Protein 8HFP (pdb70)

Foldseek 3Di:
DFQAAQQLAGPVPRQNAALVLPRPDCQCAQQDPVRGGSRQDPDGSGRHRDGDQWDDDVVDDIGGNPPD/DDADDDQAELVLWDPFLLCVQVVGVKDWDWDWDPPPPIDIWIWIQHSNGDIGRDLVSVVVNCVRNVPPPRDSVNDDGDNPDDSVPND/DFQAAQQLAGPVPRQNAALVLPRPDCACAQQDPPRGGSRDDPDGSGRDRDHDQWDDDVVDDIGGNPPD/DDADDDQAELVQWLLLCVQVVGVKDWDWDWDPPPPIDIWIWIQHSNGDIGRDLVSVVVRCVRSVPPPRDSVNHDGDNPDDSPD

Structure (mmCIF, N/CA/C/O backbone):
data_8HFP
#
_entry.id   8HFP
#
_cell.length_a   69.970
_cell.length_b   69.970
_cell.length_c   116.880
_cell.angle_alpha   90.00
_cell.angle_beta   90.00
_cell.angle_gamma   120.00
#
_symmetry.space_group_name_H-M   'P 31 2 1'
#
loop_
_entity.id
_entity.type
_entity.pdbx_description
1 polymer 'ARL14 effector protein'
2 polymer 'Histone-lysine N-methyltransferase SETDB2'
3 non-polymer 'ZINC ION'
4 non-polymer 'SULFATE ION'
5 water water
#
loop_
_atom_site.group_PDB
_atom_site.id
_atom_site.type_symbol
_atom_site.label_atom_id
_atom_site.label_alt_id
_atom_site.label_comp_id
_atom_site.label_asym_id
_atom_site.label_entity_id
_atom_site.label_seq_id
_atom_site.pdbx_PDB_ins_code
_atom_site.Cartn_x
_atom_site.Cartn_y
_atom_site.Cartn_z
_atom_site.occupancy
_atom_site.B_iso_or_equiv
_atom_site.auth_seq_id
_atom_site.auth_comp_id
_atom_site.auth_asym_id
_atom_site.auth_atom_id
_atom_site.pdbx_PDB_model_num
ATOM 1 N N . SER A 1 9 ? 42.074 11.518 30.937 1.00 45.39 9 SER A N 1
ATOM 2 C CA . SER A 1 9 ? 42.825 12.369 29.963 1.00 43.48 9 SER A CA 1
ATOM 3 C C . SER A 1 9 ? 41.917 12.729 28.779 1.00 37.80 9 SER A C 1
ATOM 4 O O . SER A 1 9 ? 40.794 12.213 28.713 1.00 35.45 9 SER A O 1
ATOM 7 N N . LYS A 1 10 ? 42.355 13.652 27.927 1.00 35.61 10 LYS A N 1
ATOM 8 C CA . LYS A 1 10 ? 41.556 14.163 26.787 1.00 33.21 10 LYS A CA 1
ATOM 9 C C . LYS A 1 10 ? 41.316 13.005 25.798 1.00 31.50 10 LYS A C 1
ATOM 10 O O . LYS A 1 10 ? 42.236 12.204 25.579 1.00 30.04 10 LYS A O 1
ATOM 16 N N . VAL A 1 11 ? 40.144 12.949 25.169 1.00 28.94 11 VAL A N 1
ATOM 17 C CA . VAL A 1 11 ? 39.879 12.067 23.992 1.00 25.61 11 VAL A CA 1
ATOM 18 C C . VAL A 1 11 ? 40.007 12.876 22.701 1.00 26.52 11 VAL A C 1
ATOM 19 O O . VAL A 1 11 ? 40.392 12.296 21.659 1.00 23.92 11 VAL A O 1
ATOM 23 N N . TYR A 1 12 ? 39.673 14.167 22.716 1.00 24.36 12 TYR A N 1
ATOM 24 C CA . TYR A 1 12 ? 39.746 15.071 21.552 1.00 25.25 12 TYR A CA 1
ATOM 25 C C . TYR A 1 12 ? 40.723 16.192 21.876 1.00 28.25 12 TYR A C 1
ATOM 26 O O . TYR A 1 12 ? 40.858 16.551 23.052 1.00 28.56 12 TYR A O 1
ATOM 35 N N . ASP A 1 13 ? 41.330 16.754 20.842 1.00 28.15 13 ASP A N 1
ATOM 36 C CA . ASP A 1 13 ? 42.218 17.933 20.954 1.00 29.40 13 ASP A CA 1
ATOM 37 C C . ASP A 1 13 ? 41.362 19.216 21.060 1.00 30.99 13 ASP A C 1
ATOM 38 O O . ASP A 1 13 ? 40.124 19.130 21.112 1.00 27.20 13 ASP A O 1
ATOM 43 N N . SER A 1 14 ? 42.010 20.384 21.075 1.00 31.99 1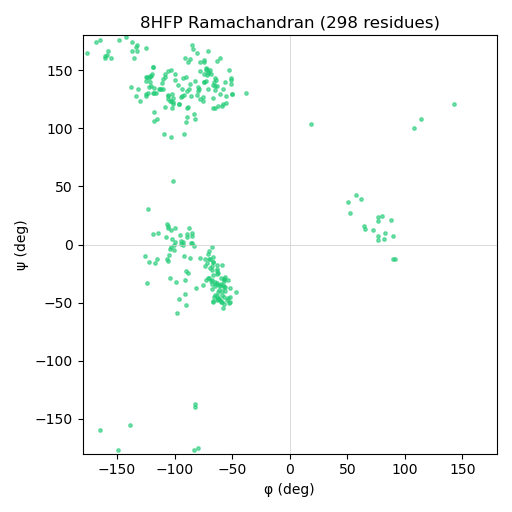4 SER A N 1
ATOM 44 C CA . SER A 1 14 ? 41.374 21.703 21.303 1.00 32.43 14 SER A CA 1
ATOM 45 C C . SER A 1 14 ? 40.430 22.072 20.153 1.00 30.11 14 SER A C 1
ATOM 46 O O . SER A 1 14 ? 39.646 23.013 20.311 1.00 31.10 14 SER A O 1
ATOM 49 N N . GLN A 1 15 ? 40.521 21.392 19.006 1.00 27.92 15 GLN A N 1
ATOM 50 C CA . GLN A 1 15 ? 39.657 21.638 17.829 1.00 29.22 15 GLN A CA 1
ATOM 51 C C . GLN A 1 15 ? 38.519 20.602 17.732 1.00 25.88 15 GLN A C 1
ATOM 52 O O . GLN A 1 15 ? 37.673 20.751 16.833 1.00 28.10 15 GLN A O 1
ATOM 58 N N . GLY A 1 16 ? 38.484 19.595 18.602 1.00 25.06 16 GLY A N 1
ATOM 59 C CA . GLY A 1 16 ? 37.500 18.503 18.536 1.00 25.03 16 GLY A CA 1
ATOM 60 C C . GLY A 1 16 ? 37.841 17.419 17.518 1.00 26.39 16 GLY A C 1
ATOM 61 O O . GLY A 1 16 ? 36.911 16.604 17.163 1.00 24.35 16 GLY A O 1
ATOM 62 N N . LEU A 1 17 ? 39.121 17.281 17.197 1.00 23.06 17 LEU A N 1
ATOM 63 C CA . LEU A 1 17 ? 39.640 16.112 16.435 1.00 26.50 17 LEU A CA 1
ATOM 64 C C . LEU A 1 17 ? 40.048 15.018 17.437 1.00 26.98 17 LEU A C 1
ATOM 65 O O . LEU A 1 17 ? 40.538 15.337 18.543 1.00 25.24 17 LEU A O 1
ATOM 70 N N . LEU A 1 18 ? 39.842 13.751 17.087 1.00 25.01 18 LEU A N 1
ATOM 71 C CA . LEU A 1 18 ? 40.233 12.621 17.965 1.00 28.22 18 LEU A CA 1
ATOM 72 C C . LEU A 1 18 ? 41.752 12.636 18.086 1.00 28.18 18 LEU A C 1
ATOM 73 O O . LEU A 1 18 ? 42.419 12.768 17.041 1.00 27.13 18 LEU A O 1
ATOM 78 N N . ILE A 1 19 ? 42.263 12.503 19.309 1.00 29.13 19 ILE A N 1
ATOM 79 C CA . ILE A 1 19 ? 43.734 12.449 19.557 1.00 29.59 19 ILE A CA 1
ATOM 80 C C . ILE A 1 19 ? 44.322 11.209 18.862 1.00 27.63 19 ILE A C 1
ATOM 81 O O . ILE A 1 19 ? 45.377 11.319 18.239 1.00 26.90 19 ILE A O 1
ATOM 86 N N . PHE A 1 20 ? 43.696 10.060 19.036 1.00 26.09 20 PHE A N 1
ATOM 87 C CA . PHE A 1 20 ? 44.206 8.761 18.530 1.00 27.62 20 PHE A CA 1
ATOM 88 C C . PHE A 1 20 ? 44.491 8.796 17.024 1.00 29.09 20 PHE A C 1
ATOM 89 O O . PHE A 1 20 ? 45.574 8.312 16.634 1.00 31.19 20 PHE A O 1
ATOM 97 N N . SER A 1 21 ? 43.566 9.311 16.212 1.00 27.60 21 SER A N 1
ATOM 98 C CA . SER A 1 21 ? 43.557 9.195 14.730 1.00 27.38 21 SER A CA 1
ATOM 99 C C . SER A 1 21 ? 43.540 10.560 14.014 1.00 30.16 21 SER A C 1
ATOM 100 O O . SER A 1 21 ? 43.673 10.572 12.764 1.00 28.72 21 SER A O 1
ATOM 103 N N . GLY A 1 22 ? 43.235 11.654 14.720 1.00 26.23 22 GLY A N 1
ATOM 104 C CA . GLY A 1 22 ? 43.071 12.987 14.114 1.00 27.91 22 GLY A CA 1
ATOM 105 C C . GLY A 1 22 ? 41.745 13.184 13.373 1.00 26.28 22 GLY A C 1
ATOM 106 O O . GLY A 1 22 ? 41.563 14.261 12.775 1.00 30.54 22 GLY A O 1
ATOM 107 N N . MET A 1 23 ? 40.839 12.222 13.390 1.00 26.00 23 MET A N 1
ATOM 108 C CA . MET A 1 23 ? 39.605 12.304 12.577 1.00 27.56 23 MET A CA 1
ATOM 109 C C . MET A 1 23 ? 38.568 13.245 13.224 1.00 24.34 23 MET A C 1
ATOM 110 O O . MET A 1 23 ? 38.515 13.379 14.480 1.00 24.93 23 MET A O 1
ATOM 115 N N . ASP A 1 24 ? 37.782 13.875 12.352 1.00 24.47 24 ASP A N 1
ATOM 116 C CA . ASP A 1 24 ? 36.722 14.864 12.651 1.00 26.28 24 ASP A CA 1
ATOM 117 C C . ASP A 1 24 ? 35.391 14.124 12.506 1.00 26.19 24 ASP A C 1
ATOM 118 O O . ASP A 1 24 ? 34.938 14.029 11.393 1.00 28.00 24 ASP A O 1
ATOM 123 N N . LEU A 1 25 ? 34.851 13.567 13.596 1.00 25.75 25 LEU A N 1
ATOM 124 C CA . LEU A 1 25 ? 33.665 12.669 13.592 1.00 27.61 25 LEU A CA 1
ATOM 125 C C . LEU A 1 25 ? 32.435 13.293 14.267 1.00 25.85 25 LEU A C 1
ATOM 126 O O . LEU A 1 25 ? 32.548 13.810 15.395 1.00 24.27 25 LEU A O 1
ATOM 131 N N . CYS A 1 26 ? 31.284 13.179 13.610 1.00 24.94 26 CYS A N 1
ATOM 132 C CA . CYS A 1 26 ? 29.972 13.623 14.159 1.00 24.22 26 CYS A CA 1
ATOM 133 C C . CYS A 1 26 ? 29.594 12.775 15.366 1.00 23.54 26 CYS A C 1
ATOM 134 O O . CYS A 1 26 ? 29.792 11.531 15.352 1.00 22.95 26 CYS A O 1
ATOM 137 N N . ASP A 1 27 ? 29.036 13.413 16.399 1.00 22.74 27 ASP A N 1
ATOM 138 C CA . ASP A 1 27 ? 28.551 12.729 17.616 1.00 23.15 27 ASP A CA 1
ATOM 139 C C . ASP A 1 27 ? 27.280 11.880 17.344 1.00 26.67 27 ASP A C 1
ATOM 140 O O . ASP A 1 27 ? 26.838 11.198 18.300 1.00 25.42 27 ASP A O 1
ATOM 145 N N . CYS A 1 28 ? 26.674 11.901 16.154 1.00 24.40 28 CYS A N 1
ATOM 146 C CA . CYS A 1 28 ? 25.563 10.987 15.796 1.00 24.80 28 CYS A CA 1
ATOM 147 C C . CYS A 1 28 ? 26.089 9.560 15.547 1.00 28.12 28 CYS A C 1
ATOM 148 O O . CYS A 1 28 ? 25.239 8.692 15.383 1.00 29.42 28 CYS A O 1
ATOM 151 N N . LEU A 1 29 ? 27.404 9.370 15.430 1.00 26.05 29 LEU A N 1
ATOM 152 C CA . LEU A 1 29 ? 28.153 8.070 15.337 1.00 26.72 29 LEU A CA 1
ATOM 153 C C . LEU A 1 29 ? 28.021 7.447 13.933 1.00 30.39 29 LEU A C 1
ATOM 154 O O . LEU A 1 29 ? 28.373 6.281 13.777 1.00 35.07 29 LEU A O 1
ATOM 159 N N . ASP A 1 30 ? 27.446 8.135 12.965 1.00 26.58 30 ASP A N 1
ATOM 160 C CA . ASP A 1 30 ? 27.627 7.745 11.537 1.00 28.32 30 ASP A CA 1
ATOM 161 C C . ASP A 1 30 ? 28.959 8.337 11.110 1.00 29.13 30 ASP A C 1
ATOM 162 O O . ASP A 1 30 ? 29.062 9.591 11.065 1.00 27.52 30 ASP A O 1
ATOM 167 N N . GLU A 1 31 ? 29.966 7.480 10.923 1.00 31.76 31 GLU A N 1
ATOM 168 C CA . GLU A 1 31 ? 31.369 7.893 10.672 1.00 33.39 31 GLU A CA 1
ATOM 169 C C . GLU A 1 31 ? 31.401 8.799 9.443 1.00 30.85 31 GLU A C 1
ATOM 170 O O . GLU A 1 31 ? 32.297 9.637 9.360 1.00 32.53 31 GLU A O 1
ATOM 176 N N . ASP A 1 32 ? 30.481 8.617 8.502 1.00 27.76 32 ASP A N 1
ATOM 177 C CA . ASP A 1 32 ? 30.491 9.370 7.225 1.00 29.86 32 ASP A CA 1
ATOM 178 C C . ASP A 1 32 ? 29.634 10.628 7.342 1.00 30.38 32 ASP A C 1
ATOM 179 O O . ASP A 1 32 ? 29.445 11.279 6.318 1.00 30.53 32 ASP A O 1
ATOM 184 N N . CYS A 1 33 ? 29.046 10.926 8.507 1.00 25.22 33 CYS A N 1
ATOM 185 C CA . CYS A 1 33 ? 28.139 12.094 8.604 1.00 26.94 33 CYS A CA 1
ATOM 186 C C . CYS A 1 33 ? 28.959 13.373 8.362 1.00 26.10 33 CYS A C 1
ATOM 187 O O . CYS A 1 33 ? 30.036 13.524 8.970 1.00 27.67 33 CYS A O 1
ATOM 190 N N . LEU A 1 34 ? 28.437 14.298 7.572 1.00 27.82 34 LEU A N 1
ATOM 191 C CA . LEU A 1 34 ? 29.009 15.674 7.380 1.00 28.38 34 LEU A CA 1
ATOM 192 C C . LEU A 1 34 ? 28.936 16.559 8.646 1.00 29.43 34 LEU A C 1
ATOM 193 O O . LEU A 1 34 ? 29.594 17.618 8.673 1.00 29.60 34 LEU A O 1
ATOM 198 N N . GLY A 1 35 ? 28.142 16.190 9.643 1.00 25.44 35 GLY A N 1
ATOM 199 C CA . GLY A 1 35 ? 27.784 17.049 10.784 1.00 24.51 35 GLY A CA 1
ATOM 200 C C . GLY A 1 35 ? 26.345 17.495 10.688 1.00 24.68 35 GLY A C 1
ATOM 201 O O . GLY A 1 35 ? 26.007 18.394 9.852 1.00 23.45 35 GLY A O 1
ATOM 202 N N . CYS A 1 36 ? 25.495 16.820 11.438 1.00 21.52 36 CYS A N 1
ATOM 203 C CA . CYS A 1 36 ? 24.020 16.937 11.282 1.00 23.52 36 CYS A CA 1
ATOM 204 C C . CYS A 1 36 ? 23.426 17.859 12.357 1.00 22.93 36 CYS A C 1
ATOM 205 O O . CYS A 1 36 ? 22.196 18.040 12.356 1.00 25.15 36 CYS A O 1
ATOM 208 N N . PHE A 1 37 ? 24.249 18.402 13.254 1.00 24.35 37 PHE A N 1
ATOM 209 C CA . PHE A 1 37 ? 23.790 19.335 14.313 1.00 21.34 37 PHE A CA 1
ATOM 210 C C . PHE A 1 37 ? 23.784 20.765 13.762 1.00 24.30 37 PHE A C 1
ATOM 211 O O . PHE A 1 37 ? 24.473 21.091 12.808 1.00 25.76 37 PHE A O 1
ATOM 219 N N . TYR A 1 38 ? 23.021 21.631 14.406 1.00 23.89 38 TYR A N 1
ATOM 220 C CA . TYR A 1 38 ? 23.180 23.094 14.298 1.00 23.62 38 TYR A CA 1
ATOM 221 C C . TYR A 1 38 ? 24.594 23.431 14.799 1.00 26.07 38 TYR A C 1
ATOM 222 O O . TYR A 1 38 ? 25.168 22.652 15.547 1.00 22.99 38 TYR A O 1
ATOM 231 N N . ALA A 1 39 ? 25.127 24.594 14.446 1.00 24.77 39 ALA A N 1
ATOM 232 C CA . ALA A 1 39 ? 26.460 25.037 14.925 1.00 26.83 39 ALA A CA 1
ATOM 233 C C . ALA A 1 39 ? 26.527 24.896 16.444 1.00 24.62 39 ALA A C 1
ATOM 234 O O . ALA A 1 39 ? 25.627 25.345 17.172 1.00 23.68 39 ALA A O 1
ATOM 236 N N . CYS A 1 40 ? 27.580 24.261 16.918 1.00 22.46 40 CYS A N 1
ATOM 237 C CA . CYS A 1 40 ? 27.887 24.130 18.357 1.00 23.99 40 CYS A CA 1
ATOM 238 C C . CYS A 1 40 ? 28.062 25.522 18.942 1.00 25.67 40 CYS A C 1
ATOM 239 O O . CYS A 1 40 ? 28.808 26.316 18.367 1.00 25.53 40 CYS A O 1
ATOM 242 N N . PRO A 1 41 ? 27.383 25.834 20.063 1.00 25.66 41 PRO A N 1
ATOM 243 C CA . PRO A 1 41 ? 27.503 27.145 20.706 1.00 26.87 41 PRO A CA 1
ATOM 244 C C . PRO A 1 41 ? 28.911 27.459 21.217 1.00 27.67 41 PRO A C 1
ATOM 245 O O . PRO A 1 41 ? 29.244 28.623 21.423 1.00 32.48 41 PRO A O 1
ATOM 249 N N . ALA A 1 42 ? 29.704 26.429 21.450 1.00 26.96 42 ALA A N 1
ATOM 250 C CA . ALA A 1 42 ? 31.061 26.594 21.993 1.00 27.37 42 ALA A CA 1
ATOM 251 C C . ALA A 1 42 ? 32.094 26.736 20.872 1.00 30.01 42 ALA A C 1
ATOM 252 O O . ALA A 1 42 ? 32.983 27.560 21.062 1.00 29.89 42 ALA A O 1
ATOM 254 N N . CYS A 1 43 ? 32.043 25.952 19.783 1.00 25.06 43 CYS A N 1
ATOM 255 C CA . CYS A 1 43 ? 33.139 25.942 18.774 1.00 25.52 43 CYS A CA 1
ATOM 256 C C . CYS A 1 43 ? 32.615 26.210 17.354 1.00 24.81 43 CYS A C 1
ATOM 257 O O . CYS A 1 43 ? 33.419 26.302 16.447 1.00 26.74 43 CYS A O 1
ATOM 260 N N . GLY A 1 44 ? 31.302 26.224 17.120 1.00 24.47 44 GLY A N 1
ATOM 261 C CA . GLY A 1 44 ? 30.721 26.413 15.776 1.00 24.17 44 GLY A CA 1
ATOM 262 C C . GLY A 1 44 ? 30.513 25.126 15.001 1.00 24.39 44 GLY A C 1
ATOM 263 O O . GLY A 1 44 ? 29.891 25.196 13.958 1.00 24.68 44 GLY A O 1
ATOM 264 N N . SER A 1 45 ? 31.063 23.988 15.432 1.00 26.59 45 SER A N 1
ATOM 265 C CA . SER A 1 45 ? 31.070 22.746 14.594 1.00 26.25 45 SER A CA 1
ATOM 266 C C . SER A 1 45 ? 29.652 22.164 14.515 1.00 22.67 45 SER A C 1
ATOM 267 O O . SER A 1 45 ? 28.903 22.130 15.521 1.00 23.49 45 SER A O 1
ATOM 270 N N . THR A 1 46 ? 29.311 21.582 13.385 1.00 22.55 46 THR A N 1
ATOM 271 C CA . THR A 1 46 ? 28.025 20.875 13.214 1.00 23.70 46 THR A CA 1
ATOM 272 C C . THR A 1 46 ? 28.163 19.407 13.622 1.00 22.73 46 THR A C 1
ATOM 273 O O . THR A 1 46 ? 27.218 18.653 13.363 1.00 23.37 46 THR A O 1
ATOM 277 N N . LYS A 1 47 ? 29.293 19.005 14.229 1.00 21.72 47 LYS A N 1
ATOM 278 C CA . LYS A 1 47 ? 29.551 17.608 14.618 1.00 22.07 47 LYS A CA 1
ATOM 279 C C . LYS A 1 47 ? 29.439 17.423 16.136 1.00 22.66 47 LYS A C 1
ATOM 280 O O . LYS A 1 47 ? 29.416 16.265 16.564 1.00 21.48 47 LYS A O 1
ATOM 286 N N . CYS A 1 48 ? 29.390 18.483 16.942 1.00 23.42 48 CYS A N 1
ATOM 287 C CA . CYS A 1 48 ? 29.320 18.361 18.415 1.00 22.64 48 CYS A CA 1
ATOM 288 C C . CYS A 1 48 ? 27.871 18.026 18.829 1.00 24.60 48 CYS A C 1
ATOM 289 O O . CYS A 1 48 ? 26.906 18.708 18.338 1.00 24.20 48 CYS A O 1
ATOM 292 N N . GLY A 1 49 ? 27.707 17.055 19.726 1.00 22.66 49 GLY A N 1
ATOM 293 C CA . GLY A 1 49 ? 26.397 16.724 20.339 1.00 25.59 49 GLY A CA 1
ATOM 294 C C . GLY A 1 49 ? 26.074 17.639 21.510 1.00 24.79 49 GLY A C 1
ATOM 295 O O . GLY A 1 49 ? 26.352 18.858 21.420 1.00 24.36 49 GLY A O 1
ATOM 296 N N . ALA A 1 50 ? 25.507 17.089 22.570 1.00 27.33 50 ALA A N 1
ATOM 297 C CA . ALA A 1 50 ? 25.015 17.824 23.765 1.00 29.73 50 ALA A CA 1
ATOM 298 C C . ALA A 1 50 ? 26.172 18.583 24.420 1.00 30.66 50 ALA A C 1
ATOM 299 O O . ALA A 1 50 ? 25.975 19.713 24.913 1.00 28.47 50 ALA A O 1
ATOM 301 N N . GLU A 1 51 ? 27.377 18.018 24.374 1.00 23.62 51 GLU A N 1
ATOM 302 C CA . GLU A 1 51 ? 28.588 18.659 24.949 1.00 27.06 51 GLU A CA 1
ATOM 303 C C . GLU A 1 51 ? 29.634 18.808 23.845 1.00 25.97 51 GLU A C 1
ATOM 304 O O . GLU A 1 51 ? 29.737 17.877 23.045 1.00 25.21 51 GLU A O 1
ATOM 310 N N . CYS A 1 52 ? 30.271 19.969 23.760 1.00 23.62 52 CYS A N 1
ATOM 311 C CA . CYS A 1 52 ? 31.322 20.287 22.761 1.00 23.19 52 CYS A CA 1
ATOM 312 C C . CYS A 1 52 ? 32.378 19.158 22.799 1.00 23.55 52 CYS A C 1
ATOM 313 O O . CYS A 1 52 ? 32.825 18.742 23.938 1.00 22.50 52 CYS A O 1
ATOM 316 N N . ARG A 1 53 ? 32.841 18.743 21.621 1.00 23.80 53 ARG A N 1
ATOM 317 C CA . ARG A 1 53 ? 33.942 17.744 21.453 1.00 25.20 53 ARG A CA 1
ATOM 318 C C . ARG A 1 53 ? 35.314 18.315 21.884 1.00 24.71 53 ARG A C 1
ATOM 319 O O . ARG A 1 53 ? 36.198 17.550 22.270 1.00 25.47 53 ARG A O 1
ATOM 327 N N . CYS A 1 54 ? 35.522 19.613 21.771 1.00 25.27 54 CYS A N 1
ATOM 328 C CA . CYS A 1 54 ? 36.845 20.245 21.999 1.00 26.61 54 CYS A CA 1
ATOM 329 C C . CYS A 1 54 ? 37.317 19.944 23.423 1.00 25.76 54 CYS A C 1
ATOM 330 O O . CYS A 1 54 ? 36.598 20.238 24.380 1.00 25.72 54 CYS A O 1
ATOM 333 N N . ASP A 1 55 ? 38.448 19.265 23.569 1.00 30.84 55 ASP A N 1
ATOM 334 C CA . ASP A 1 55 ? 39.073 18.897 24.876 1.00 30.09 55 ASP A CA 1
ATOM 335 C C . ASP A 1 55 ? 38.180 17.934 25.651 1.00 31.54 55 ASP A C 1
ATOM 336 O O . ASP A 1 55 ? 38.486 17.628 26.821 1.00 29.79 55 ASP A O 1
ATOM 341 N N . ARG A 1 56 ? 37.197 17.307 25.011 1.00 26.77 56 ARG A N 1
ATOM 342 C CA . ARG A 1 56 ? 36.268 16.483 25.789 1.00 25.26 56 ARG A CA 1
ATOM 343 C C . ARG A 1 56 ? 37.008 15.200 26.222 1.00 27.54 56 ARG A C 1
ATOM 344 O O . ARG A 1 56 ? 37.899 14.733 25.475 1.00 25.17 56 ARG A O 1
ATOM 352 N N . LYS A 1 57 ? 36.626 14.629 27.367 1.00 25.63 57 LYS A N 1
ATOM 353 C CA . LYS A 1 57 ? 37.342 13.501 28.014 1.00 29.32 57 LYS A CA 1
ATOM 354 C C . LYS A 1 57 ? 36.582 12.186 27.845 1.00 30.74 57 LYS A C 1
ATOM 355 O O . LYS A 1 57 ? 36.895 11.197 28.535 1.00 28.89 57 LYS A O 1
ATOM 361 N N . TRP A 1 58 ? 35.611 12.168 26.953 1.00 26.35 58 TRP A N 1
ATOM 362 C CA . TRP A 1 58 ? 34.754 11.005 26.698 1.00 25.96 58 TRP A CA 1
ATOM 363 C C . TRP A 1 58 ? 34.193 11.094 25.280 1.00 25.12 58 TRP A C 1
ATOM 364 O O . TRP A 1 58 ? 34.311 12.172 24.616 1.00 24.07 58 TRP A O 1
ATOM 375 N N . LEU A 1 59 ? 33.742 9.953 24.780 1.00 27.23 59 LEU A N 1
ATOM 376 C CA . LEU A 1 59 ? 33.019 9.868 23.484 1.00 26.88 59 LEU A CA 1
ATOM 377 C C . LEU A 1 59 ? 31.803 8.989 23.727 1.00 26.45 59 LEU A C 1
ATOM 378 O O . LEU A 1 59 ? 31.674 8.428 24.839 1.00 30.70 59 LEU A O 1
ATOM 383 N N . TYR A 1 60 ? 30.883 8.916 22.779 1.00 24.82 60 TYR A N 1
ATOM 384 C CA . TYR A 1 60 ? 29.680 8.079 22.909 1.00 24.02 60 TYR A CA 1
ATOM 385 C C . TYR A 1 60 ? 30.045 6.668 22.454 1.00 28.34 60 TYR A C 1
ATOM 386 O O . TYR A 1 60 ? 30.643 6.523 21.371 1.00 29.90 60 TYR A O 1
ATOM 395 N N . GLU A 1 61 ? 29.753 5.689 23.295 1.00 29.96 61 GLU A N 1
ATOM 396 C CA . GLU A 1 61 ? 30.049 4.261 23.025 1.00 36.45 61 GLU A CA 1
ATOM 397 C C . GLU A 1 61 ? 28.927 3.749 22.122 1.00 33.67 61 GLU A C 1
ATOM 398 O O . GLU A 1 61 ? 29.193 2.965 21.177 1.00 32.01 61 GLU A O 1
ATOM 404 N N . GLN A 1 62 ? 27.700 4.204 22.344 1.00 30.47 62 GLN A N 1
ATOM 405 C CA . GLN A 1 62 ? 26.565 3.752 21.523 1.00 32.27 62 GLN A CA 1
ATOM 406 C C . GLN A 1 62 ? 25.419 4.739 21.638 1.00 30.92 62 GLN A C 1
ATOM 407 O O . GLN A 1 62 ? 25.403 5.522 22.592 1.00 30.08 62 GLN A O 1
ATOM 413 N N . ILE A 1 63 ? 24.532 4.664 20.670 1.00 29.85 63 ILE A N 1
ATOM 414 C CA . ILE A 1 63 ? 23.264 5.429 20.618 1.00 29.46 63 ILE A CA 1
ATOM 415 C C . ILE A 1 63 ? 22.132 4.430 20.449 1.00 33.21 63 ILE A C 1
ATOM 416 O O . ILE A 1 63 ? 22.182 3.597 19.523 1.00 31.01 63 ILE A O 1
ATOM 421 N N . GLU A 1 64 ? 21.138 4.533 21.319 1.00 30.91 64 GLU A N 1
ATOM 422 C CA . GLU A 1 64 ? 19.931 3.673 21.283 1.00 36.76 64 GLU A CA 1
ATOM 423 C C . GLU A 1 64 ? 18.804 4.492 20.681 1.00 33.93 64 GLU A C 1
ATOM 424 O O . GLU A 1 64 ? 18.497 5.544 21.248 1.00 31.15 64 GLU A O 1
ATOM 430 N N . ILE A 1 65 ? 18.280 4.061 19.538 1.00 30.04 65 ILE A N 1
ATOM 431 C CA . ILE A 1 65 ? 17.024 4.601 18.962 1.00 33.38 65 ILE A CA 1
ATOM 432 C C . ILE A 1 65 ? 15.864 4.038 19.770 1.00 35.45 65 ILE A C 1
ATOM 433 O O . ILE A 1 65 ? 15.768 2.811 19.879 1.00 38.43 65 ILE A O 1
ATOM 438 N N . GLU A 1 66 ? 15.032 4.918 20.323 1.00 31.44 66 GLU A N 1
ATOM 439 C CA . GLU A 1 66 ? 13.849 4.531 21.116 1.00 35.85 66 GLU A CA 1
ATOM 440 C C . GLU A 1 66 ? 12.902 3.757 20.184 1.00 35.97 66 GLU A C 1
ATOM 441 O O . GLU A 1 66 ? 12.477 4.332 19.181 1.00 39.53 66 GLU A O 1
ATOM 447 N N . GLY A 1 67 ? 12.609 2.498 20.513 1.00 43.06 67 GLY A N 1
ATOM 448 C CA . GLY A 1 67 ? 11.778 1.590 19.697 1.00 46.06 67 GLY A CA 1
ATOM 449 C C . GLY A 1 67 ? 12.569 0.929 18.569 1.00 44.40 67 GLY A C 1
ATOM 450 O O . GLY A 1 67 ? 11.958 0.198 17.790 1.00 49.59 67 GLY A O 1
ATOM 451 N N . GLY A 1 68 ? 13.884 1.142 18.495 1.00 39.56 68 GLY A N 1
ATOM 452 C CA . GLY A 1 68 ? 14.685 0.850 17.286 1.00 42.37 68 GLY A CA 1
ATOM 453 C C . GLY A 1 68 ? 16.042 0.218 17.576 1.00 42.52 68 GLY A C 1
ATOM 454 O O . GLY A 1 68 ? 16.239 -0.418 18.637 1.00 39.71 68 GLY A O 1
ATOM 455 N N . GLU A 1 69 ? 16.967 0.412 16.645 1.00 47.57 69 GLU A N 1
ATOM 456 C CA . GLU A 1 69 ? 18.326 -0.183 16.643 1.00 54.23 69 GLU A CA 1
ATOM 457 C C . GLU A 1 69 ? 19.186 0.503 17.715 1.00 52.22 69 GLU A C 1
ATOM 458 O O . GLU A 1 69 ? 18.916 1.678 18.063 1.00 43.36 69 GLU A O 1
ATOM 464 N N . ILE A 1 70 ? 20.165 -0.226 18.241 1.00 46.43 70 ILE A N 1
ATOM 465 C CA . ILE A 1 70 ? 21.366 0.336 18.914 1.00 46.81 70 ILE A CA 1
ATOM 466 C C . ILE A 1 70 ? 22.419 0.590 17.833 1.00 46.75 70 ILE A C 1
ATOM 467 O O . ILE A 1 70 ? 22.612 -0.299 16.977 1.00 46.36 70 ILE A O 1
ATOM 472 N N . ILE A 1 71 ? 23.058 1.762 17.849 1.00 43.84 71 ILE A N 1
ATOM 473 C CA . ILE A 1 71 ? 24.171 2.141 16.919 1.00 41.82 71 ILE A CA 1
ATOM 474 C C . ILE A 1 71 ? 25.445 2.087 17.741 1.00 45.39 71 ILE A C 1
ATOM 475 O O . ILE A 1 71 ? 25.433 2.685 18.822 1.00 42.93 71 ILE A O 1
ATOM 480 N N . HIS A 1 72 ? 26.476 1.370 17.288 1.00 39.03 72 HIS A N 1
ATOM 481 C CA . HIS A 1 72 ? 27.758 1.262 18.030 1.00 42.40 72 HIS A CA 1
ATOM 482 C C . HIS A 1 72 ? 28.791 2.215 17.429 1.00 41.29 72 HIS A C 1
ATOM 483 O O . HIS A 1 72 ? 28.763 2.462 16.211 1.00 47.69 72 HIS A O 1
ATOM 490 N N . ASN A 1 73 ? 29.655 2.755 18.277 1.00 43.46 73 ASN A N 1
ATOM 491 C CA . ASN A 1 73 ? 30.795 3.571 17.812 1.00 46.29 73 ASN A CA 1
ATOM 492 C C . ASN A 1 73 ? 31.718 2.647 17.017 1.00 47.97 73 ASN A C 1
ATOM 493 O O . ASN A 1 73 ? 32.247 1.698 17.613 1.00 46.15 73 ASN A O 1
ATOM 498 N N . LYS A 1 74 ? 31.911 2.928 15.727 1.00 50.21 74 LYS A N 1
ATOM 499 C CA . LYS A 1 74 ? 32.692 2.049 14.814 1.00 58.94 74 LYS A CA 1
ATOM 500 C C . LYS A 1 74 ? 34.193 2.130 15.152 1.00 59.69 74 LYS A C 1
ATOM 501 O O . LYS A 1 74 ? 34.941 1.258 14.693 1.00 61.33 74 LYS A O 1
ATOM 507 N N . HIS A 1 75 ? 34.627 3.140 15.911 1.00 65.80 75 HIS A N 1
ATOM 508 C CA . HIS A 1 75 ? 36.065 3.461 16.131 1.00 73.05 75 HIS A CA 1
ATOM 509 C C . HIS A 1 75 ? 36.528 2.826 17.450 1.00 76.13 75 HIS A C 1
ATOM 510 O O . HIS A 1 75 ? 37.585 2.152 17.416 1.00 73.36 75 HIS A O 1
ATOM 517 N N . ALA A 1 76 ? 35.749 2.981 18.534 1.00 81.81 76 ALA A N 1
ATOM 518 C CA . ALA A 1 76 ? 35.995 2.365 19.864 1.00 75.68 76 ALA A CA 1
ATOM 519 C C . ALA A 1 76 ? 35.941 0.836 19.736 1.00 69.03 76 ALA A C 1
ATOM 520 O O . ALA A 1 76 ? 36.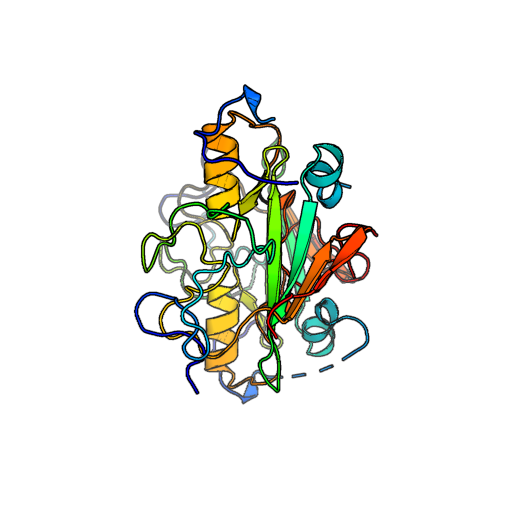141 0.079 20.682 1.00 70.32 76 ALA A O 1
ATOM 522 N N . LEU B 2 9 ? 18.303 7.631 9.445 1.00 57.89 9 LEU C N 1
ATOM 523 C CA . LEU B 2 9 ? 17.964 9.041 9.087 1.00 57.70 9 LEU C CA 1
ATOM 524 C C . LEU B 2 9 ? 19.264 9.797 8.746 1.00 58.25 9 LEU C C 1
ATOM 525 O O . LEU B 2 9 ? 19.687 10.744 9.487 1.00 50.70 9 LEU C O 1
ATOM 530 N N . SER B 2 10 ? 19.887 9.382 7.646 1.00 54.05 10 SER C N 1
ATOM 531 C CA . SER B 2 10 ? 21.098 10.004 7.058 1.00 53.96 10 SER C CA 1
ATOM 532 C C . SER B 2 10 ? 20.854 11.506 6.849 1.00 50.94 10 SER C C 1
ATOM 533 O O . SER B 2 10 ? 19.693 11.924 6.664 1.00 48.79 10 SER C O 1
ATOM 536 N N . TYR B 2 11 ? 21.908 12.315 6.924 1.00 41.27 11 TYR C N 1
ATOM 537 C CA . TYR B 2 11 ? 21.827 13.779 6.727 1.00 38.40 11 TYR C CA 1
ATOM 538 C C . TYR B 2 11 ? 22.583 14.132 5.445 1.00 38.46 11 TYR C C 1
ATOM 539 O O . TYR B 2 11 ? 23.717 13.668 5.273 1.00 39.02 11 TYR C O 1
ATOM 548 N N . GLN B 2 12 ? 21.981 14.963 4.605 1.00 38.96 12 GLN C N 1
ATOM 549 C CA . GLN B 2 12 ? 22.645 15.652 3.476 1.00 45.56 12 GLN C CA 1
ATOM 550 C C . GLN B 2 12 ? 22.670 17.138 3.848 1.00 47.66 12 GLN C C 1
ATOM 551 O O . GLN B 2 12 ? 21.646 17.661 4.356 1.00 45.68 12 GLN C O 1
ATOM 557 N N . SER B 2 13 ? 23.808 17.799 3.666 1.00 42.15 13 SER C N 1
ATOM 558 C CA . SER B 2 13 ? 24.013 19.207 4.079 1.00 44.54 13 SER C CA 1
ATOM 559 C C . SER B 2 13 ? 22.961 20.089 3.376 1.00 46.62 13 SER C C 1
ATOM 560 O O . SER B 2 13 ? 22.907 20.078 2.129 1.00 47.41 13 SER C O 1
ATOM 563 N N . HIS B 2 14 ? 22.125 20.798 4.137 1.00 42.05 14 HIS C N 1
ATOM 564 C CA . HIS B 2 14 ? 21.051 21.682 3.599 1.00 38.01 14 HIS C CA 1
ATOM 565 C C . HIS B 2 14 ? 20.626 22.727 4.631 1.00 40.23 14 HIS C C 1
ATOM 566 O O . HIS B 2 14 ? 20.960 22.559 5.823 1.00 43.86 14 HIS C O 1
ATOM 573 N N . ASP B 2 15 ? 19.944 23.778 4.183 1.00 42.06 15 ASP C N 1
ATOM 574 C CA . ASP B 2 15 ? 19.201 24.746 5.034 1.00 46.88 15 ASP C CA 1
ATOM 575 C C . ASP B 2 15 ? 17.762 24.235 5.155 1.00 44.55 15 ASP C C 1
ATOM 576 O O . ASP B 2 15 ? 17.148 23.909 4.131 1.00 42.59 15 ASP C O 1
ATOM 581 N N . CYS B 2 16 ? 17.222 24.110 6.361 1.00 40.84 16 CYS C N 1
ATOM 582 C CA . CYS B 2 16 ? 15.874 23.512 6.507 1.00 37.08 16 CYS C CA 1
ATOM 583 C C . CYS B 2 16 ? 14.816 24.479 5.986 1.00 36.63 16 CYS C C 1
ATOM 584 O O . CYS B 2 16 ? 15.059 25.667 6.070 1.00 41.89 16 CYS C O 1
ATOM 587 N N . SER B 2 17 ? 13.694 23.944 5.494 1.00 37.42 17 SER C N 1
ATOM 588 C CA . SER B 2 17 ? 12.501 24.673 4.996 1.00 41.28 17 SER C CA 1
ATOM 589 C C . SER B 2 17 ? 11.265 23.808 5.266 1.00 39.78 17 SER C C 1
ATOM 590 O O . SER B 2 17 ? 11.405 22.665 5.777 1.00 35.73 17 SER C O 1
ATOM 593 N N . GLY B 2 18 ? 10.090 24.267 4.830 1.00 40.68 18 GLY C N 1
ATOM 594 C CA . GLY B 2 18 ? 8.847 23.480 4.885 1.00 36.66 18 GLY C CA 1
ATOM 595 C C . GLY B 2 18 ? 8.967 22.120 4.233 1.00 34.98 18 GLY C C 1
ATOM 596 O O . GLY B 2 18 ? 8.278 21.194 4.663 1.00 38.15 18 GLY C O 1
ATOM 597 N N . ALA B 2 19 ? 9.805 21.953 3.214 1.00 43.00 19 ALA C N 1
ATOM 598 C CA . ALA B 2 19 ? 9.890 20.665 2.479 1.00 44.46 19 ALA C CA 1
ATOM 599 C C . ALA B 2 19 ? 10.519 19.569 3.357 1.00 50.64 19 ALA C C 1
ATOM 600 O O . ALA B 2 19 ? 10.277 18.364 3.097 1.00 47.52 19 ALA C O 1
ATOM 602 N N . CYS B 2 20 ? 11.260 19.936 4.407 1.00 46.38 20 CYS C N 1
ATOM 603 C CA . CYS B 2 20 ? 11.852 18.948 5.336 1.00 42.45 20 CYS C CA 1
ATOM 604 C C . CYS B 2 20 ? 10.748 18.133 6.039 1.00 44.00 20 CYS C C 1
ATOM 605 O O . CYS B 2 20 ? 11.034 16.981 6.434 1.00 42.13 20 CYS C O 1
ATOM 608 N N . LEU B 2 21 ? 9.529 18.684 6.156 1.00 45.37 21 LEU C N 1
ATOM 609 C CA . LEU B 2 21 ? 8.452 18.209 7.074 1.00 53.54 21 LEU C CA 1
ATOM 610 C C . LEU B 2 21 ? 7.096 18.212 6.360 1.00 57.30 21 LEU C C 1
ATOM 611 O O . LEU B 2 21 ? 6.860 17.239 5.629 1.00 56.66 21 LEU C O 1
ATOM 616 N N . GLY B 2 30 ? -3.777 10.849 17.878 1.00 57.89 30 GLY C N 1
ATOM 617 C CA . GLY B 2 30 ? -2.784 10.272 18.801 1.00 58.88 30 GLY C CA 1
ATOM 618 C C . GLY B 2 30 ? -3.216 10.349 20.259 1.00 65.46 30 GLY C C 1
ATOM 619 O O . GLY B 2 30 ? -3.428 11.479 20.764 1.00 70.36 30 GLY C O 1
ATOM 620 N N . GLU B 2 31 ? -3.310 9.185 20.919 1.00 66.92 31 GLU C N 1
ATOM 621 C CA . GLU B 2 31 ? -3.558 9.017 22.381 1.00 62.89 31 GLU C CA 1
ATOM 622 C C . GLU B 2 31 ? -2.410 9.662 23.180 1.00 60.35 31 GLU C C 1
ATOM 623 O O . GLU B 2 31 ? -2.676 10.215 24.268 1.00 53.03 31 GLU C O 1
ATOM 629 N N . ASN B 2 32 ? -1.181 9.591 22.660 1.00 48.55 32 ASN C N 1
ATOM 630 C CA . ASN B 2 32 ? 0.058 9.957 23.390 1.00 44.52 32 ASN C CA 1
ATOM 631 C C . ASN B 2 32 ? 0.734 11.129 22.674 1.00 37.10 32 ASN C C 1
ATOM 632 O O . ASN B 2 32 ? 1.277 10.968 21.593 1.00 37.56 32 ASN C O 1
ATOM 637 N N . PRO B 2 33 ? 0.688 12.367 23.208 1.00 37.13 33 PRO C N 1
ATOM 638 C CA . PRO B 2 33 ? 1.345 13.497 22.536 1.00 34.63 33 PRO C CA 1
ATOM 639 C C . PRO B 2 33 ? 2.874 13.336 22.430 1.00 28.60 33 PRO C C 1
ATOM 640 O O . PRO B 2 33 ? 3.438 13.857 21.495 1.00 29.93 33 PRO C O 1
ATOM 644 N N . LEU B 2 34 ? 3.499 12.563 23.324 1.00 31.00 34 LEU C N 1
ATOM 645 C CA . LEU B 2 34 ? 4.957 12.264 23.315 1.00 30.09 34 LEU C CA 1
ATOM 646 C C . LEU B 2 34 ? 5.312 11.432 22.083 1.00 31.53 34 LEU C C 1
ATOM 647 O O . LEU B 2 34 ? 6.447 11.507 21.643 1.00 26.78 34 LEU C O 1
ATOM 652 N N . GLN B 2 35 ? 4.373 10.658 21.531 1.00 31.09 35 GLN C N 1
ATOM 653 C CA . GLN B 2 35 ? 4.621 9.823 20.324 1.00 31.41 35 GLN C CA 1
ATOM 654 C C . GLN B 2 35 ? 4.380 10.623 19.053 1.00 29.27 35 GLN C C 1
ATOM 655 O O . GLN B 2 35 ? 4.818 10.132 17.992 1.00 29.10 35 GLN C O 1
ATOM 661 N N . LEU B 2 36 ? 3.784 11.823 19.108 1.00 27.83 36 LEU C N 1
ATOM 662 C CA . LEU B 2 36 ? 3.427 12.539 17.845 1.00 30.29 36 LEU C CA 1
ATOM 663 C C . LEU B 2 36 ? 4.654 12.799 16.958 1.00 33.40 36 LEU C C 1
ATOM 664 O O . LEU B 2 36 ? 4.618 12.485 15.766 1.00 33.03 36 LEU C O 1
ATOM 669 N N . PRO B 2 37 ? 5.798 13.349 17.452 1.00 31.78 37 PRO C N 1
ATOM 670 C CA . PRO B 2 37 ? 6.975 13.534 16.595 1.00 29.36 37 PRO C CA 1
ATOM 671 C C . PRO B 2 37 ? 7.423 12.209 15.957 1.00 30.85 37 PRO C C 1
ATOM 672 O O . PRO B 2 37 ? 7.802 12.243 14.788 1.00 31.55 37 PRO C O 1
ATOM 676 N N . ILE B 2 38 ? 7.319 11.085 16.687 1.00 28.85 38 ILE C N 1
ATOM 677 C CA . ILE B 2 38 ? 7.782 9.756 16.195 1.00 31.85 38 ILE C CA 1
ATOM 678 C C . ILE B 2 38 ? 6.889 9.322 15.025 1.00 37.69 38 ILE C C 1
ATOM 679 O O . ILE B 2 38 ? 7.420 8.738 14.032 1.00 34.33 38 ILE C O 1
ATOM 684 N N . LYS B 2 39 ? 5.598 9.606 15.117 1.00 37.52 39 LYS C N 1
ATOM 685 C CA . LYS B 2 39 ? 4.617 9.415 14.007 1.00 43.81 39 LYS C CA 1
ATOM 686 C C . LYS B 2 39 ? 4.981 10.317 12.817 1.00 44.56 39 LYS C C 1
ATOM 687 O O . LYS B 2 39 ? 4.741 9.909 11.680 1.00 37.30 39 LYS C O 1
ATOM 693 N N . CYS B 2 40 ? 5.537 11.509 13.056 1.00 39.89 40 CYS C N 1
ATOM 694 C CA . CYS B 2 40 ? 5.965 12.461 12.000 1.00 35.81 40 CYS C CA 1
ATOM 695 C C . CYS B 2 40 ? 7.401 12.162 11.544 1.00 29.30 40 CYS C C 1
ATOM 696 O O . CYS B 2 40 ? 7.934 12.988 10.790 1.00 32.86 40 CYS C O 1
ATOM 699 N N . HIS B 2 41 ? 7.954 10.993 11.884 1.00 32.14 41 HIS C N 1
ATOM 700 C CA . HIS B 2 41 ? 9.250 10.448 11.363 1.00 37.80 41 HIS C CA 1
ATOM 701 C C . HIS B 2 41 ? 10.466 11.129 12.026 1.00 33.06 41 HIS C C 1
ATOM 702 O O . HIS B 2 41 ? 11.561 11.038 11.472 1.00 31.34 41 HIS C O 1
ATOM 709 N N . PHE B 2 42 ? 10.288 11.757 13.188 1.00 31.90 42 PHE C N 1
ATOM 710 C CA . PHE B 2 42 ? 11.419 12.078 14.091 1.00 30.35 42 PHE C CA 1
ATOM 711 C C . PHE B 2 42 ? 11.848 10.780 14.755 1.00 31.07 42 PHE C C 1
ATOM 712 O O . PHE B 2 42 ? 11.045 9.836 14.846 1.00 33.66 42 PHE C O 1
ATOM 720 N N . GLN B 2 43 ? 13.076 10.719 15.256 1.00 30.40 43 GLN C N 1
ATOM 721 C CA . GLN B 2 43 ? 13.543 9.660 16.171 1.00 28.24 43 GLN C CA 1
ATOM 722 C C . GLN B 2 43 ? 13.981 10.286 17.488 1.00 30.26 43 GLN C C 1
ATOM 723 O O . GLN B 2 43 ? 14.617 11.364 17.457 1.00 28.30 43 GLN C O 1
ATOM 729 N N . ARG B 2 44 ? 13.778 9.567 18.586 1.00 27.82 44 ARG C N 1
ATOM 730 C CA . ARG B 2 44 ? 14.329 9.965 19.895 1.00 25.59 44 ARG C CA 1
ATOM 731 C C . ARG B 2 44 ? 15.501 9.045 20.205 1.00 30.43 44 ARG C C 1
ATOM 732 O O . ARG B 2 44 ? 15.332 7.821 20.215 1.00 31.34 44 ARG C O 1
ATOM 740 N N . ARG B 2 45 ? 16.659 9.631 20.481 1.00 26.75 45 ARG C N 1
ATOM 741 C CA . ARG B 2 45 ? 17.938 8.918 20.557 1.00 28.73 45 ARG C CA 1
ATOM 742 C C . ARG B 2 45 ? 18.524 9.098 21.941 1.00 27.14 45 ARG C C 1
ATOM 743 O O . ARG B 2 45 ? 18.381 10.191 22.512 1.00 26.76 45 ARG C O 1
ATOM 751 N N . HIS B 2 46 ? 19.044 8.005 22.496 1.00 23.84 46 HIS C N 1
ATOM 752 C CA . HIS B 2 46 ? 19.696 7.993 23.824 1.00 25.24 46 HIS C CA 1
ATOM 753 C C . HIS B 2 46 ? 21.176 7.653 23.668 1.00 29.07 46 HIS C C 1
ATOM 754 O O . HIS B 2 46 ? 21.497 6.488 23.351 1.00 27.60 46 HIS C O 1
ATOM 761 N N . ALA B 2 47 ? 22.045 8.637 23.857 1.00 25.10 47 ALA C N 1
ATOM 762 C CA . ALA B 2 47 ? 23.505 8.527 23.640 1.00 26.35 47 ALA C CA 1
ATOM 763 C C . ALA B 2 47 ? 24.157 8.172 24.976 1.00 25.80 47 ALA C C 1
ATOM 764 O O . ALA B 2 47 ? 24.005 8.932 25.964 1.00 28.36 47 ALA C O 1
ATOM 766 N N . LYS B 2 48 ? 24.953 7.104 24.981 1.00 25.59 48 LYS C N 1
ATOM 767 C CA . LYS B 2 48 ? 25.647 6.580 26.186 1.00 28.73 48 LYS C CA 1
ATOM 768 C C . LYS B 2 48 ? 27.142 6.867 26.085 1.00 31.55 48 LYS C C 1
ATOM 769 O O . LYS B 2 48 ? 27.781 6.362 25.126 1.00 30.50 48 LYS C O 1
ATOM 775 N N . THR B 2 49 ? 27.666 7.652 27.029 1.00 31.69 49 THR C N 1
ATOM 776 C CA . THR B 2 49 ? 29.096 8.045 27.098 1.00 36.97 49 THR C CA 1
ATOM 777 C C . THR B 2 49 ? 29.921 6.822 27.504 1.00 35.04 49 THR C C 1
ATOM 778 O O . THR B 2 49 ? 29.330 5.812 27.959 1.00 39.36 49 THR C O 1
ATOM 782 N N . ASN B 2 50 ? 31.241 6.913 27.354 1.00 39.68 50 ASN C N 1
ATOM 783 C CA . ASN B 2 50 ? 32.179 5.811 27.695 1.00 43.15 50 ASN C CA 1
ATOM 784 C C . ASN B 2 50 ? 32.853 6.117 29.039 1.00 46.22 50 ASN C C 1
ATOM 785 O O . ASN B 2 50 ? 33.774 5.366 29.388 1.00 50.89 50 ASN C O 1
ATOM 790 N N . SER B 2 51 ? 32.460 7.205 29.719 1.00 53.35 51 SER C N 1
ATOM 791 C CA . SER B 2 51 ? 3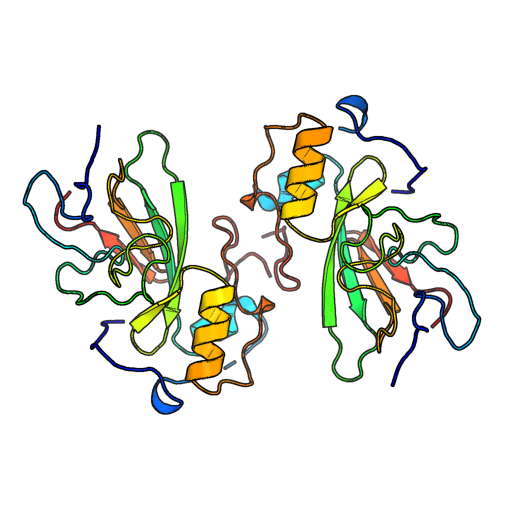2.890 7.551 31.103 1.00 57.23 51 SER C CA 1
ATOM 792 C C . SER B 2 51 ? 32.666 6.332 32.010 1.00 61.89 51 SER C C 1
ATOM 793 O O . SER B 2 51 ? 31.674 5.615 31.776 1.00 55.52 51 SER C O 1
ATOM 796 N N . HIS B 2 52 ? 33.584 6.078 32.957 1.00 67.91 52 HIS C N 1
ATOM 797 C CA . HIS B 2 52 ? 33.551 4.897 33.863 1.00 76.43 52 HIS C CA 1
ATOM 798 C C . HIS B 2 52 ? 32.160 4.842 34.507 1.00 73.44 52 HIS C C 1
ATOM 799 O O . HIS B 2 52 ? 31.517 3.775 34.419 1.00 71.24 52 HIS C O 1
ATOM 806 N N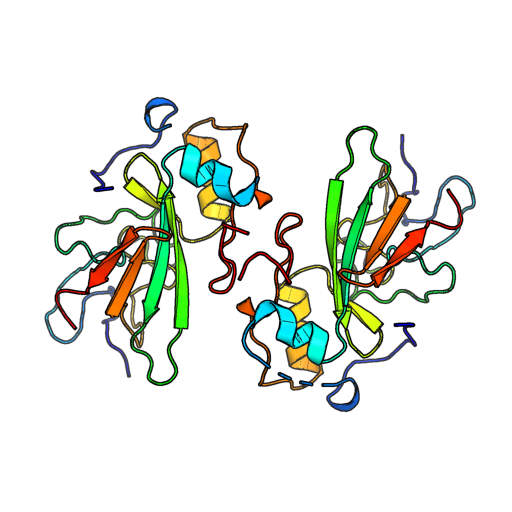 . SER B 2 53 ? 31.692 5.972 35.051 1.00 68.33 53 SER C N 1
ATOM 807 C CA . SER B 2 53 ? 30.266 6.231 35.388 1.00 69.81 53 SER C CA 1
ATOM 808 C C . SER B 2 53 ? 29.573 6.876 34.175 1.00 65.84 53 SER C C 1
ATOM 809 O O . SER B 2 53 ? 29.790 8.085 33.928 1.00 59.45 53 SER C O 1
ATOM 812 N N . SER B 2 54 ? 28.746 6.102 33.464 1.00 63.62 54 SER C N 1
ATOM 813 C CA . SER B 2 54 ? 28.092 6.481 32.182 1.00 61.67 54 SER C CA 1
ATOM 814 C C . SER B 2 54 ? 27.073 7.623 32.386 1.00 54.41 54 SER C C 1
ATOM 815 O O . SER B 2 54 ? 26.341 7.594 33.385 1.00 55.75 54 SER C O 1
ATOM 818 N N . ALA B 2 55 ? 27.052 8.613 31.486 1.00 47.39 55 ALA C N 1
ATOM 819 C CA . ALA B 2 55 ? 25.959 9.616 31.324 1.00 49.61 55 ALA C CA 1
ATOM 820 C C . ALA B 2 55 ? 25.153 9.272 30.064 1.00 50.36 55 ALA C C 1
ATOM 821 O O . ALA B 2 55 ? 25.735 8.753 29.074 1.00 49.99 55 ALA C O 1
ATOM 823 N N . LEU B 2 56 ? 23.870 9.599 30.086 1.00 43.14 56 LEU C N 1
ATOM 824 C CA . LEU B 2 56 ? 22.970 9.519 28.913 1.00 40.45 56 LEU C CA 1
ATOM 825 C C . LEU B 2 56 ? 22.602 10.953 28.496 1.00 41.20 56 LEU C C 1
ATOM 826 O O . LEU B 2 56 ? 22.469 11.868 29.376 1.00 38.86 56 LEU C O 1
ATOM 831 N N . HIS B 2 57 ? 22.581 11.206 27.198 1.00 33.00 57 HIS C N 1
ATOM 832 C CA . HIS B 2 57 ? 22.036 12.450 26.611 1.00 28.63 57 HIS C CA 1
ATOM 833 C C . HIS B 2 57 ? 20.961 12.022 25.634 1.00 26.55 57 HIS C C 1
ATOM 834 O O . HIS B 2 57 ? 21.267 11.178 24.751 1.00 27.80 57 HIS C O 1
ATOM 841 N N . VAL B 2 58 ? 19.792 12.634 25.733 1.00 25.38 58 VAL C N 1
ATOM 842 C CA . VAL B 2 58 ? 18.703 12.493 24.737 1.00 26.12 58 VAL C CA 1
ATOM 843 C C . VAL B 2 58 ? 18.940 13.539 23.644 1.00 24.03 58 VAL C C 1
ATOM 844 O O . VAL B 2 58 ? 19.264 14.699 23.945 1.00 23.43 58 VAL C O 1
ATOM 848 N N . SER B 2 59 ? 18.746 13.136 22.410 1.00 21.62 59 SER C N 1
ATOM 849 C CA . SER B 2 59 ? 18.633 14.039 21.263 1.00 25.53 59 SER C CA 1
ATOM 850 C C . SER B 2 59 ? 17.455 13.557 20.425 1.00 25.10 59 SER C C 1
ATOM 851 O O . SER B 2 59 ? 16.997 12.406 20.633 1.00 25.43 59 SER C O 1
ATOM 854 N N . TYR B 2 60 ? 16.933 14.428 19.580 1.00 23.99 60 TYR C N 1
ATOM 855 C CA . TYR B 2 60 ? 15.995 14.024 18.510 1.00 24.30 60 TYR C CA 1
ATOM 856 C C . TYR B 2 60 ? 16.717 14.133 17.163 1.00 25.93 60 TYR C C 1
ATOM 857 O O . TYR B 2 60 ? 17.518 15.053 16.934 1.00 25.77 60 TYR C O 1
ATOM 866 N N . LYS B 2 61 ? 16.358 13.242 16.256 1.00 24.71 61 LYS C N 1
ATOM 867 C CA . LYS B 2 61 ? 16.726 13.352 14.835 1.00 29.21 61 LYS C CA 1
ATOM 868 C C . LYS B 2 61 ? 15.429 13.664 14.099 1.00 26.45 61 LYS C C 1
ATOM 869 O O . LYS B 2 61 ? 14.383 13.066 14.430 1.00 29.25 61 LYS C O 1
ATOM 875 N N . THR B 2 62 ? 15.488 14.639 13.208 1.00 24.59 62 THR C N 1
ATOM 876 C CA . THR B 2 62 ? 14.322 15.142 12.474 1.00 24.70 62 THR C CA 1
ATOM 877 C C . THR B 2 62 ? 14.104 14.257 11.242 1.00 28.60 62 THR C C 1
ATOM 878 O O . THR B 2 62 ? 14.962 13.443 10.873 1.00 26.93 62 THR C O 1
ATOM 882 N N . PRO B 2 63 ? 12.972 14.440 10.526 1.00 30.89 63 PRO C N 1
ATOM 883 C CA . PRO B 2 63 ? 12.736 13.673 9.288 1.00 34.44 63 PRO C CA 1
ATOM 884 C C . PRO B 2 63 ? 13.818 13.895 8.221 1.00 33.87 63 PRO C C 1
ATOM 885 O O . PRO B 2 63 ? 14.042 13.000 7.460 1.00 34.88 63 PRO C O 1
ATOM 889 N N . CYS B 2 64 ? 14.463 15.063 8.200 1.00 29.97 64 CYS C N 1
ATOM 890 C CA . CYS B 2 64 ? 15.529 15.431 7.229 1.00 29.21 64 CYS C CA 1
ATOM 891 C C . CYS B 2 64 ? 16.932 15.162 7.807 1.00 29.72 64 CYS C C 1
ATOM 892 O O . CYS B 2 64 ? 17.942 15.536 7.167 1.00 28.72 64 CYS C O 1
ATOM 895 N N . GLY B 2 65 ? 17.023 14.509 8.957 1.00 27.65 65 GLY C N 1
ATOM 896 C CA . GLY B 2 65 ? 18.310 14.013 9.474 1.00 30.44 65 GLY C CA 1
ATOM 897 C C . GLY B 2 65 ? 19.031 15.029 10.338 1.00 26.23 65 GLY C C 1
ATOM 898 O O . GLY B 2 65 ? 20.155 14.747 10.747 1.00 28.08 65 GLY C O 1
ATOM 899 N N . ARG B 2 66 ? 18.410 16.155 10.669 1.00 27.13 66 ARG C N 1
ATOM 900 C CA . ARG B 2 66 ? 19.059 17.154 11.559 1.00 26.11 66 ARG C CA 1
ATOM 901 C C . ARG B 2 66 ? 19.055 16.556 12.972 1.00 27.45 66 ARG C C 1
ATOM 902 O O . ARG B 2 66 ? 18.044 15.936 13.376 1.00 24.81 66 ARG C O 1
ATOM 910 N N . SER B 2 67 ? 20.130 16.747 13.735 1.00 24.40 67 SER C N 1
ATOM 911 C CA . SER B 2 67 ? 20.120 16.334 15.156 1.00 24.21 67 SER C CA 1
ATOM 912 C C . SER B 2 67 ? 19.775 17.569 16.004 1.00 24.49 67 SER C C 1
ATOM 913 O O . SER B 2 67 ? 20.366 18.667 15.767 1.00 24.32 67 SER C O 1
ATOM 916 N N . LEU B 2 68 ? 18.911 17.406 16.998 1.00 22.43 68 LEU C N 1
ATOM 917 C CA . LEU B 2 68 ? 18.530 18.525 17.924 1.00 21.62 68 LEU C CA 1
ATOM 918 C C . LEU B 2 68 ? 18.966 18.221 19.357 1.00 22.56 68 LEU C C 1
ATOM 919 O O . LEU B 2 68 ? 18.602 17.148 19.901 1.00 20.75 68 LEU C O 1
ATOM 924 N N . ARG B 2 69 ? 19.635 19.175 20.008 1.00 21.78 69 ARG C N 1
ATOM 925 C CA . ARG B 2 69 ? 20.297 18.973 21.313 1.00 21.75 69 ARG C CA 1
ATOM 926 C C . ARG B 2 69 ? 19.367 19.289 22.475 1.00 20.34 69 ARG C C 1
ATOM 927 O O . ARG B 2 69 ? 19.624 18.785 23.587 1.00 23.38 69 ARG C O 1
ATOM 935 N N . ASN B 2 70 ? 18.349 20.091 22.245 1.00 19.98 70 ASN C N 1
ATOM 936 C CA . ASN B 2 70 ? 17.562 20.715 23.340 1.00 21.56 70 ASN C CA 1
ATOM 937 C C . ASN B 2 70 ? 16.275 21.349 22.773 1.00 21.32 70 ASN C C 1
ATOM 938 O O . ASN B 2 70 ? 16.079 21.452 21.536 1.00 19.45 70 ASN C O 1
ATOM 943 N N . VAL B 2 71 ? 15.409 21.837 23.662 1.00 23.12 71 VAL C N 1
ATOM 944 C CA . VAL B 2 71 ? 14.090 22.396 23.267 1.00 25.44 71 VAL C CA 1
ATOM 945 C C . VAL B 2 71 ? 14.261 23.690 22.484 1.00 22.76 71 VAL C C 1
ATOM 946 O O . VAL B 2 71 ? 13.437 23.915 21.635 1.00 23.33 71 VAL C O 1
ATOM 950 N N . GLU B 2 72 ? 15.274 24.504 22.784 1.00 24.44 72 GLU C N 1
ATOM 951 C CA . GLU B 2 72 ? 15.599 25.738 22.010 1.00 26.83 72 GLU C CA 1
ATOM 952 C C . GLU B 2 72 ? 15.874 25.358 20.541 1.00 23.36 72 GLU C C 1
ATOM 953 O O . GLU B 2 72 ? 15.378 26.058 19.594 1.00 22.24 72 GLU C O 1
ATOM 959 N N . GLU B 2 73 ? 16.631 24.291 20.301 1.00 21.64 73 GLU C N 1
ATOM 960 C CA . GLU B 2 73 ? 16.903 23.850 18.912 1.00 20.97 73 GLU C CA 1
ATOM 961 C C . GLU B 2 73 ? 15.667 23.204 18.284 1.00 21.74 73 GLU C C 1
ATOM 962 O O . GLU B 2 73 ? 15.530 23.327 17.089 1.00 21.33 73 GLU C O 1
ATOM 968 N N . VAL B 2 74 ? 14.797 22.563 19.060 1.00 22.34 74 VAL C N 1
ATOM 969 C CA . VAL B 2 74 ? 13.525 22.054 18.526 1.00 22.01 74 VAL C CA 1
ATOM 970 C C . VAL B 2 74 ? 12.760 23.266 17.997 1.00 21.65 74 VAL C C 1
ATOM 971 O O . VAL B 2 74 ? 12.210 23.168 16.879 1.00 21.42 74 VAL C O 1
ATOM 975 N N . PHE B 2 75 ? 12.685 24.323 18.797 1.00 22.26 75 PHE C N 1
ATOM 976 C CA . PHE B 2 75 ? 11.961 25.575 18.453 1.00 24.25 75 PHE C CA 1
ATOM 977 C C . PHE B 2 75 ? 12.523 26.137 17.131 1.00 23.12 75 PHE C C 1
ATOM 978 O O . PHE B 2 75 ? 11.758 26.311 16.157 1.00 24.95 75 PHE C O 1
ATOM 986 N N . ARG B 2 76 ? 13.839 26.275 17.047 1.00 22.63 76 ARG C N 1
ATOM 987 C CA . ARG B 2 76 ? 14.508 26.738 15.810 1.00 24.60 76 ARG C CA 1
ATOM 988 C C . ARG B 2 76 ? 14.079 25.878 14.611 1.00 23.72 76 ARG C C 1
ATOM 989 O O . ARG B 2 76 ? 13.690 26.446 13.545 1.00 25.47 76 ARG C O 1
ATOM 997 N N . TYR B 2 77 ? 14.075 24.561 14.765 1.00 23.66 77 TYR C N 1
ATOM 998 C CA . TYR B 2 77 ? 13.747 23.609 13.671 1.00 22.89 77 TYR C CA 1
ATOM 999 C C . TYR B 2 77 ? 12.285 23.772 13.241 1.00 25.49 77 TYR C C 1
ATOM 1000 O O . TYR B 2 77 ? 11.987 23.734 11.995 1.00 25.49 77 TYR C O 1
ATOM 1009 N N . LEU B 2 78 ? 11.374 23.911 14.210 1.00 24.12 78 LEU C N 1
ATOM 1010 C CA . LEU B 2 78 ? 9.946 24.075 13.867 1.00 24.42 78 LEU C CA 1
ATOM 1011 C C . LEU B 2 78 ? 9.717 25.437 13.193 1.00 27.02 78 LEU C C 1
ATOM 1012 O O . LEU B 2 78 ? 8.798 25.506 12.348 1.00 27.75 78 LEU C O 1
ATOM 1017 N N . LEU B 2 79 ? 10.490 26.464 13.547 1.00 27.83 79 LEU C N 1
ATOM 1018 C CA . LEU B 2 79 ? 10.426 27.794 12.891 1.00 29.31 79 LEU C CA 1
ATOM 1019 C C . LEU B 2 79 ? 10.897 27.674 11.443 1.00 31.08 79 LEU C C 1
ATOM 1020 O O . LEU B 2 79 ? 10.205 28.197 10.539 1.00 29.63 79 LEU C O 1
ATOM 1025 N N . GLU B 2 80 ? 12.040 27.022 11.226 1.00 29.05 80 GLU C N 1
ATOM 1026 C CA . GLU B 2 80 ? 12.648 26.889 9.883 1.00 28.01 80 GLU C CA 1
ATOM 1027 C C . GLU B 2 80 ? 11.743 26.048 8.975 1.00 31.88 80 GLU C C 1
ATOM 1028 O O . GLU B 2 80 ? 11.743 26.311 7.765 1.00 32.38 80 GLU C O 1
ATOM 1034 N N . THR B 2 81 ? 11.065 25.027 9.519 1.00 27.21 81 THR C N 1
ATOM 1035 C CA . THR B 2 81 ? 10.230 24.059 8.767 1.00 27.34 81 THR C CA 1
ATOM 1036 C C . THR B 2 81 ? 8.751 24.520 8.713 1.00 27.16 81 THR C C 1
ATOM 1037 O O . THR B 2 81 ? 7.951 23.786 8.108 1.00 29.17 81 THR C O 1
ATOM 1041 N N . GLU B 2 82 ? 8.399 25.660 9.323 1.00 28.39 82 GLU C N 1
ATOM 1042 C CA . GLU B 2 82 ? 7.033 26.265 9.299 1.00 32.10 82 GLU C CA 1
ATOM 1043 C C . GLU B 2 82 ? 6.017 25.274 9.846 1.00 33.71 82 GLU C C 1
ATOM 1044 O O . GLU B 2 82 ? 4.910 25.163 9.326 1.00 30.82 82 GLU C O 1
ATOM 1050 N N . CYS B 2 83 ? 6.365 24.590 10.922 1.00 29.31 83 CYS C N 1
ATOM 1051 C CA . CYS B 2 83 ? 5.503 23.536 11.470 1.00 31.68 83 CYS C CA 1
ATOM 1052 C C . CYS B 2 83 ? 4.683 24.163 12.593 1.00 35.01 83 CYS C C 1
ATOM 1053 O O . CYS B 2 83 ? 5.305 24.610 13.542 1.00 38.55 83 CYS C O 1
ATOM 1056 N N . ASN B 2 84 ? 3.365 24.114 12.467 1.00 40.70 84 ASN C N 1
ATOM 1057 C CA . ASN B 2 84 ? 2.382 24.789 13.350 1.00 53.04 84 ASN C CA 1
ATOM 1058 C C . ASN B 2 84 ? 1.742 23.750 14.278 1.00 50.22 84 ASN C C 1
ATOM 1059 O O . ASN B 2 84 ? 0.979 24.184 15.158 1.00 64.06 84 ASN C O 1
ATOM 1064 N N . PHE B 2 85 ? 2.063 22.458 14.134 1.00 42.22 85 PHE C N 1
ATOM 1065 C CA . PHE B 2 85 ? 1.289 21.360 14.772 1.00 41.59 85 PHE C CA 1
ATOM 1066 C C . PHE B 2 85 ? 2.129 20.525 15.758 1.00 36.98 85 PHE C C 1
ATOM 1067 O O . PHE B 2 85 ? 1.649 19.478 16.218 1.00 37.65 85 PHE C O 1
ATOM 1075 N N . LEU B 2 86 ? 3.348 20.946 16.081 1.00 31.48 86 LEU C N 1
ATOM 1076 C CA . LEU B 2 86 ? 4.127 20.332 17.188 1.00 28.05 86 LEU C CA 1
ATOM 1077 C C . LEU B 2 86 ? 4.491 21.455 18.146 1.00 25.96 86 LEU C C 1
ATOM 1078 O O . LEU B 2 86 ? 4.733 22.571 17.681 1.00 27.96 86 LEU C O 1
ATOM 1083 N N . PHE B 2 87 ? 4.516 21.175 19.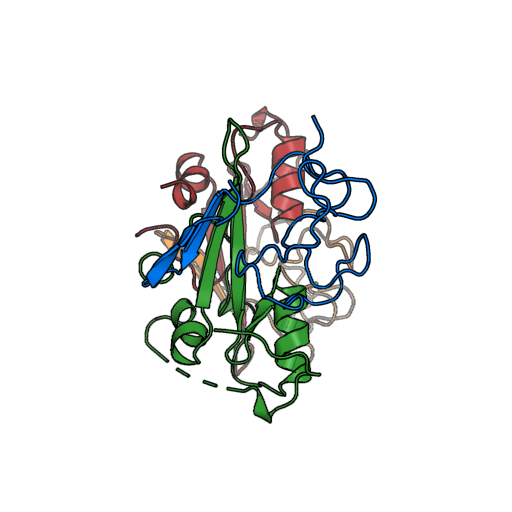435 1.00 24.88 87 PHE C N 1
ATOM 1084 C CA . PHE B 2 87 ? 4.610 22.187 20.514 1.00 25.20 87 PHE C CA 1
ATOM 1085 C C . PHE B 2 87 ? 5.688 21.706 21.474 1.00 25.98 87 PHE C C 1
ATOM 1086 O O . PHE B 2 87 ? 6.173 20.563 21.325 1.00 24.28 87 PHE C O 1
ATOM 1094 N N . THR B 2 88 ? 6.048 22.553 22.424 1.00 25.68 88 THR C N 1
ATOM 1095 C CA . THR B 2 88 ? 7.121 22.272 23.404 1.00 26.00 88 THR C CA 1
ATOM 1096 C C . THR B 2 88 ? 6.901 20.909 24.088 1.00 25.94 88 THR C C 1
ATOM 1097 O O . THR B 2 88 ? 7.878 20.138 24.216 1.00 29.53 88 THR C O 1
ATOM 1101 N N . ASP B 2 89 ? 5.691 20.599 24.527 1.00 26.46 89 ASP C N 1
ATOM 1102 C CA . ASP B 2 89 ? 5.519 19.367 25.347 1.00 28.57 89 ASP C CA 1
ATOM 1103 C C . ASP B 2 89 ? 5.318 18.118 24.477 1.00 29.91 89 ASP C C 1
ATOM 1104 O O . ASP B 2 89 ? 5.321 17.056 25.052 1.00 30.36 89 ASP C O 1
ATOM 1109 N N . ASN B 2 90 ? 5.344 18.217 23.147 1.00 26.59 90 ASN C N 1
ATOM 1110 C CA . ASN B 2 90 ? 5.508 17.016 22.289 1.00 24.56 90 ASN C CA 1
ATOM 1111 C C . ASN B 2 90 ? 6.928 16.442 22.386 1.00 27.08 90 ASN C C 1
ATOM 1112 O O . ASN B 2 90 ? 7.106 15.314 21.938 1.00 24.49 90 ASN C O 1
ATOM 1117 N N . PHE B 2 91 ? 7.872 17.117 23.052 1.00 25.98 91 PHE C N 1
ATOM 1118 C CA . PHE B 2 91 ? 9.295 16.691 23.138 1.00 24.45 91 PHE C CA 1
ATOM 1119 C C . PHE B 2 91 ? 9.707 16.590 24.599 1.00 23.82 91 PHE C C 1
ATOM 1120 O O . PHE B 2 91 ? 9.240 17.429 25.443 1.00 24.26 91 PHE C O 1
ATOM 1128 N N . SER B 2 92 ? 10.558 15.604 24.886 1.00 23.20 92 SER C N 1
ATOM 1129 C CA . SER B 2 92 ? 11.212 15.464 26.208 1.00 23.64 92 SER C CA 1
ATOM 1130 C C . SER B 2 92 ? 12.677 15.085 26.043 1.00 21.99 92 SER C C 1
ATOM 1131 O O . SER B 2 92 ? 12.990 14.124 25.303 1.00 21.98 92 SER C O 1
ATOM 1134 N N . PHE B 2 93 ? 13.533 15.751 26.817 1.00 20.80 93 PHE C N 1
ATOM 1135 C CA . PHE B 2 93 ? 14.986 15.538 26.857 1.00 24.70 93 PHE C CA 1
ATOM 1136 C C . PHE B 2 93 ? 15.387 14.801 28.140 1.00 24.62 93 PHE C C 1
ATOM 1137 O O . PHE B 2 93 ? 16.587 14.691 28.418 1.00 25.73 93 PHE C O 1
ATOM 1145 N N . ASN B 2 94 ? 14.422 14.200 28.827 1.00 25.44 94 ASN C N 1
ATOM 1146 C CA . ASN B 2 94 ? 14.630 13.473 30.096 1.00 25.79 94 ASN C CA 1
ATOM 1147 C C . ASN B 2 94 ? 14.959 12.012 29.758 1.00 24.32 94 ASN C C 1
ATOM 1148 O O . ASN B 2 94 ? 14.120 11.317 29.213 1.00 25.89 94 ASN C O 1
ATOM 1153 N N . THR B 2 95 ? 16.163 11.613 30.139 1.00 30.75 95 THR C N 1
ATOM 1154 C CA . THR B 2 95 ? 16.797 10.282 29.947 1.00 36.34 95 THR C CA 1
ATOM 1155 C C . THR B 2 95 ? 15.970 9.163 30.602 1.00 40.28 95 THR C C 1
ATOM 1156 O O . THR B 2 95 ? 16.190 8.045 30.203 1.00 40.64 95 THR C O 1
ATOM 1160 N N . TYR B 2 96 ? 15.046 9.451 31.531 1.00 34.86 96 TYR C N 1
ATOM 1161 C CA . TYR B 2 96 ? 14.233 8.431 32.250 1.00 35.27 96 TYR C CA 1
ATOM 1162 C C . TYR B 2 96 ? 12.800 8.402 31.719 1.00 36.17 96 TYR C C 1
ATOM 1163 O O . TYR B 2 96 ? 12.040 7.516 32.069 1.00 37.52 96 TYR C O 1
ATOM 1172 N N . VAL B 2 97 ? 12.413 9.349 30.880 1.00 32.99 97 VAL C N 1
ATOM 1173 C CA . VAL B 2 97 ? 11.086 9.292 30.220 1.00 31.20 97 VAL C CA 1
ATOM 1174 C C . VAL B 2 97 ? 11.185 8.280 29.068 1.00 37.21 97 VAL C C 1
ATOM 1175 O O . VAL B 2 97 ? 12.131 8.385 28.242 1.00 35.42 97 VAL C O 1
ATOM 1179 N N . GLN B 2 98 ? 10.300 7.280 29.061 1.00 36.52 98 GLN C N 1
ATOM 1180 C CA . GLN B 2 98 ? 10.076 6.400 27.895 1.00 39.97 98 GLN C CA 1
ATOM 1181 C C . GLN B 2 98 ? 8.764 6.858 27.263 1.00 39.27 98 GLN C C 1
ATOM 1182 O O . GLN B 2 98 ? 7.747 6.962 27.965 1.00 41.93 98 GLN C O 1
ATOM 1188 N N . LEU B 2 99 ? 8.799 7.204 25.980 1.00 38.04 99 LEU C N 1
ATOM 1189 C CA . LEU B 2 99 ? 7.639 7.805 25.275 1.00 38.92 99 LEU C CA 1
ATOM 1190 C C . LEU B 2 99 ? 6.451 6.829 25.312 1.00 46.58 99 LEU C C 1
ATOM 1191 O O . LEU B 2 99 ? 5.293 7.325 25.411 1.00 45.33 99 LEU C O 1
ATOM 1196 N N . ALA B 2 100 ? 6.714 5.514 25.220 1.00 42.94 100 ALA C N 1
ATOM 1197 C CA . ALA B 2 100 ? 5.678 4.448 25.193 1.00 49.10 100 ALA C CA 1
ATOM 1198 C C . ALA B 2 100 ? 5.033 4.233 26.572 1.00 49.88 100 ALA C C 1
ATOM 1199 O O . ALA B 2 100 ? 3.952 3.616 26.595 1.00 50.56 100 ALA C O 1
ATOM 1201 N N . ARG B 2 101 ? 5.669 4.681 27.666 1.00 49.53 101 ARG C N 1
ATOM 1202 C CA . ARG B 2 101 ? 5.433 4.150 29.042 1.00 60.95 101 ARG C CA 1
ATOM 1203 C C . ARG B 2 101 ? 5.040 5.262 30.030 1.00 61.48 101 ARG C C 1
ATOM 1204 O O . ARG B 2 101 ? 4.258 4.953 30.974 1.00 54.87 101 ARG C O 1
ATOM 1212 N N . ASN B 2 102 ? 5.566 6.486 29.846 1.00 54.24 102 ASN C N 1
ATOM 1213 C CA . ASN B 2 102 ? 5.327 7.661 30.734 1.00 53.67 102 ASN C CA 1
ATOM 1214 C C . ASN B 2 102 ? 4.294 8.593 30.099 1.00 50.95 102 ASN C C 1
ATOM 1215 O O . ASN B 2 102 ? 4.609 9.758 29.969 1.00 47.08 102 ASN C O 1
ATOM 1220 N N . TYR B 2 103 ? 3.110 8.069 29.750 1.00 53.06 103 TYR C N 1
ATOM 1221 C CA . TYR B 2 103 ? 1.875 8.826 29.413 1.00 54.49 103 TYR C CA 1
ATOM 1222 C C . TYR B 2 103 ? 0.671 8.058 29.978 1.00 56.18 103 TYR C C 1
ATOM 1223 O O . TYR B 2 103 ? -0.206 8.621 30.634 1.00 61.78 103 TYR C O 1
ATOM 1225 N N . SER C 1 9 ? -7.573 39.208 25.626 1.00 47.24 9 SER B N 1
ATOM 1226 C CA . SER C 1 9 ? -7.862 40.391 26.515 1.00 43.56 9 SER B CA 1
ATOM 1227 C C . SER C 1 9 ? -7.169 40.176 27.882 1.00 37.20 9 SER B C 1
ATOM 1228 O O . SER C 1 9 ? -7.011 39.016 28.350 1.00 36.10 9 SER B O 1
ATOM 1231 N N . LYS C 1 10 ? -6.706 41.252 28.506 1.00 36.01 10 LYS B N 1
ATOM 1232 C CA . LYS C 1 10 ? -6.007 41.154 29.815 1.00 33.09 10 LYS B CA 1
ATOM 1233 C C . LYS C 1 10 ? -6.991 40.624 30.871 1.00 29.50 10 LYS B C 1
ATOM 1234 O O . LYS C 1 10 ? -8.152 41.076 30.914 1.00 29.96 10 LYS B O 1
ATOM 1240 N N . VAL C 1 11 ? -6.525 39.770 31.769 1.00 26.39 11 VAL B N 1
ATOM 1241 C CA . VAL C 1 11 ? -7.307 39.334 32.953 1.00 25.65 11 VAL B CA 1
ATOM 1242 C C . VAL C 1 11 ? -6.784 40.040 34.219 1.00 25.66 11 VAL B C 1
ATOM 1243 O O . VAL C 1 11 ? -7.554 40.277 35.199 1.00 22.98 11 VAL B O 1
ATOM 1247 N N . TYR C 1 12 ? -5.500 40.387 34.210 1.00 23.50 12 TYR B N 1
ATOM 1248 C CA . TYR C 1 12 ? -4.808 41.040 35.333 1.00 22.53 12 TYR B CA 1
ATOM 1249 C C . TYR C 1 12 ? -4.291 42.395 34.890 1.00 24.43 12 TYR B C 1
ATOM 1250 O O . TYR C 1 12 ? -3.971 42.538 33.676 1.00 26.39 12 TYR B O 1
ATOM 1259 N N . ASP C 1 13 ? -4.157 43.320 35.847 1.00 26.65 13 ASP B N 1
ATOM 1260 C CA . ASP C 1 13 ? -3.583 44.663 35.591 1.00 28.48 13 ASP B CA 1
ATOM 1261 C C . ASP C 1 13 ? -2.043 44.558 35.641 1.00 29.74 13 ASP B C 1
ATOM 1262 O O . ASP C 1 13 ? -1.475 43.470 35.875 1.00 25.90 13 ASP B O 1
ATOM 1267 N N . SER C 1 14 ? -1.367 45.688 35.501 1.00 30.72 14 SER B N 1
ATOM 1268 C CA . SER C 1 14 ? 0.100 45.745 35.326 1.00 34.94 14 SER B CA 1
ATOM 1269 C C . SER C 1 14 ? 0.814 45.363 36.622 1.00 31.21 14 SER B C 1
ATOM 1270 O O . SER C 1 14 ? 2.020 45.165 36.554 1.00 28.20 14 SER B O 1
ATOM 1273 N N . GLN C 1 15 ? 0.120 45.287 37.759 1.00 30.43 15 GLN B N 1
ATOM 1274 C CA . GLN C 1 15 ? 0.738 44.903 39.051 1.00 30.46 15 GLN B CA 1
ATOM 1275 C C . GLN C 1 15 ? 0.381 43.446 39.389 1.00 27.37 15 GLN B C 1
ATOM 1276 O O . GLN C 1 15 ? 0.922 42.933 40.379 1.00 29.17 15 GLN B O 1
ATOM 1282 N N . GLY C 1 16 ? -0.426 42.772 38.566 1.00 25.52 16 GLY B N 1
ATOM 1283 C CA . GLY C 1 16 ? -0.757 41.350 38.765 1.00 25.07 16 GLY B CA 1
ATOM 1284 C C . GLY C 1 16 ? -1.977 41.163 39.667 1.00 25.31 16 GLY B C 1
ATOM 1285 O O . GLY C 1 16 ? -2.152 40.049 40.211 1.00 22.09 16 GLY B O 1
ATOM 1286 N N . LEU C 1 17 ? -2.818 42.192 39.797 1.00 25.08 17 LEU B N 1
ATOM 1287 C CA . LEU C 1 17 ? -4.134 42.091 40.491 1.00 25.25 17 LEU B CA 1
ATOM 1288 C C . LEU C 1 17 ? -5.195 41.761 39.441 1.00 25.84 17 LEU B C 1
ATOM 1289 O O . LEU C 1 17 ? -5.087 42.305 38.330 1.00 24.88 17 LEU B O 1
ATOM 1294 N N . LEU C 1 18 ? -6.197 40.943 39.771 1.00 23.42 18 LEU B N 1
ATOM 1295 C CA . LEU C 1 18 ? -7.326 40.702 38.854 1.00 24.94 18 LEU B CA 1
ATOM 1296 C C . LEU C 1 18 ? -8.006 42.040 38.518 1.00 23.50 18 LEU B C 1
ATOM 1297 O O . LEU C 1 18 ? -8.318 42.804 39.427 1.00 26.16 18 LEU B O 1
ATOM 1302 N N . ILE C 1 19 ? -8.290 42.260 37.258 1.00 26.87 19 ILE B N 1
ATOM 1303 C CA . ILE C 1 19 ? -8.998 43.487 36.823 1.00 25.56 19 ILE B CA 1
ATOM 1304 C C . ILE C 1 19 ? -10.402 43.515 37.455 1.00 29.30 19 ILE B C 1
ATOM 1305 O O . ILE C 1 19 ? -10.802 44.564 38.029 1.00 28.58 19 ILE B O 1
ATOM 1310 N N . PHE C 1 20 ? -1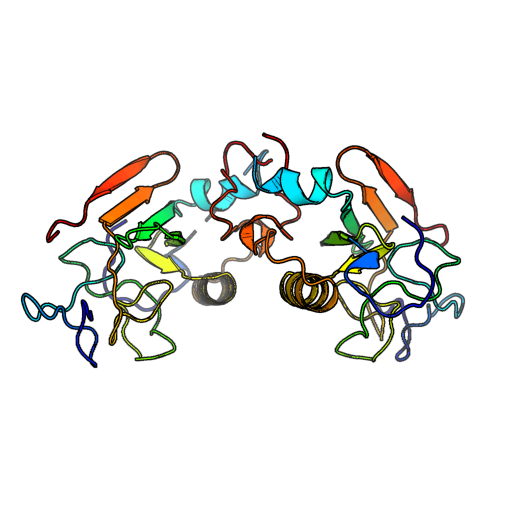1.111 42.395 37.438 1.00 26.25 20 PHE B N 1
ATOM 1311 C CA . PHE C 1 20 ? -12.518 42.346 37.898 1.00 28.75 20 PHE B CA 1
ATOM 1312 C C . PHE C 1 20 ? -12.668 42.721 39.378 1.00 27.92 20 PHE B C 1
ATOM 1313 O O . PHE C 1 20 ? -13.590 43.536 39.712 1.00 26.66 20 PHE B O 1
ATOM 1321 N N . SER C 1 21 ? -11.829 42.168 40.263 1.00 27.98 21 SER B N 1
ATOM 1322 C CA . SER C 1 21 ? -12.064 42.174 41.724 1.00 28.43 21 SER B CA 1
ATOM 1323 C C . SER C 1 21 ? -10.974 42.958 42.449 1.00 29.19 21 SER B C 1
ATOM 1324 O O . SER C 1 21 ? -11.158 43.190 43.609 1.00 27.29 21 SER B O 1
ATOM 1327 N N . GLY C 1 22 ? -9.839 43.239 41.799 1.00 27.97 22 GLY B N 1
ATOM 1328 C CA . GLY C 1 22 ? -8.616 43.749 42.456 1.00 28.41 22 GLY B CA 1
ATOM 1329 C C . GLY C 1 22 ? -7.960 42.776 43.426 1.00 28.69 22 GLY B C 1
ATOM 1330 O O . GLY C 1 22 ? -7.047 43.192 44.135 1.00 27.41 22 GLY B O 1
ATOM 1331 N N . MET C 1 23 ? -8.316 41.503 43.448 1.00 30.17 23 MET B N 1
ATOM 1332 C CA . MET C 1 23 ? -7.689 40.539 44.396 1.00 29.88 23 MET B CA 1
ATOM 1333 C C . MET C 1 23 ? -6.258 40.190 43.939 1.00 28.83 23 MET B C 1
ATOM 1334 O O . MET C 1 23 ? -5.961 40.167 42.709 1.00 26.02 23 MET B O 1
ATOM 1339 N N . ASP C 1 24 ? -5.394 39.964 44.918 1.00 28.23 24 ASP B N 1
ATOM 1340 C CA . ASP C 1 24 ? -3.960 39.630 44.754 1.00 29.99 24 ASP B CA 1
ATOM 1341 C C . ASP C 1 24 ? -3.789 38.171 45.151 1.00 26.92 24 ASP B C 1
ATOM 1342 O O . ASP C 1 24 ? -3.660 37.884 46.356 1.00 28.70 24 ASP B O 1
ATOM 1347 N N . LEU C 1 25 ? -3.819 37.270 44.182 1.00 25.66 25 LEU B N 1
ATOM 1348 C CA . LEU C 1 25 ? -4.057 35.829 44.423 1.00 26.53 25 LEU B CA 1
ATOM 1349 C C . LEU C 1 25 ? -2.835 35.038 43.954 1.00 26.50 25 LEU B C 1
ATOM 1350 O O . LEU C 1 25 ? -2.374 35.227 42.796 1.00 22.38 25 LEU B O 1
ATOM 1355 N N . CYS C 1 26 ? -2.354 34.169 44.830 1.00 23.39 26 CYS B N 1
ATOM 1356 C CA . CYS C 1 26 ? -1.293 33.200 44.466 1.00 24.38 26 CYS B CA 1
ATOM 1357 C C . CYS C 1 26 ? -1.781 32.235 43.378 1.00 25.52 26 CYS B C 1
ATOM 1358 O O . CYS C 1 26 ? -2.912 31.684 43.484 1.00 22.93 26 CYS B O 1
ATOM 1361 N N . ASP C 1 27 ? -0.932 31.971 42.378 1.00 23.35 27 ASP B N 1
ATOM 1362 C CA . ASP C 1 27 ? -1.194 30.982 41.310 1.00 22.09 27 ASP B CA 1
ATOM 1363 C C . ASP C 1 27 ? -1.213 29.531 41.828 1.00 23.70 27 ASP B C 1
ATOM 1364 O O . ASP C 1 27 ? -1.532 28.643 41.012 1.00 23.94 27 ASP B O 1
ATOM 1369 N N . CYS C 1 28 ? -0.970 29.265 43.105 1.00 21.71 28 CYS B N 1
ATOM 1370 C CA . CYS C 1 28 ? -1.129 27.891 43.660 1.00 23.79 28 CYS B CA 1
ATOM 1371 C C . CYS C 1 28 ? -2.620 27.600 43.896 1.00 26.33 28 CYS B C 1
ATOM 1372 O O . CYS C 1 28 ? -2.943 26.422 44.136 1.00 28.11 28 CYS B O 1
ATOM 1375 N N . LEU C 1 29 ? -3.463 28.632 43.814 1.00 25.18 29 LEU B N 1
ATOM 1376 C CA . LEU C 1 29 ? -4.960 28.621 43.902 1.00 26.62 29 LEU B CA 1
ATOM 1377 C C . LEU C 1 29 ? -5.449 28.364 45.318 1.00 30.45 29 LEU B C 1
ATOM 1378 O O . LEU C 1 29 ? -6.685 28.123 45.467 1.00 31.91 29 LEU B O 1
ATOM 1383 N N . ASP C 1 30 ? -4.588 28.428 46.328 1.00 29.89 30 ASP B N 1
ATOM 1384 C CA . ASP C 1 30 ? -5.065 28.571 47.724 1.00 30.49 30 ASP B CA 1
ATOM 1385 C C . ASP C 1 30 ? -5.324 30.070 47.936 1.00 33.36 30 ASP B C 1
ATOM 1386 O O . ASP C 1 30 ? -4.362 30.851 47.934 1.00 28.15 30 ASP B O 1
ATOM 1391 N N . GLU C 1 31 ? -6.589 30.464 48.104 1.00 33.07 31 GLU B N 1
ATOM 1392 C CA . GLU C 1 31 ? -7.013 31.876 48.181 1.00 35.55 31 GLU B CA 1
ATOM 1393 C C . GLU C 1 31 ? -6.267 32.600 49.316 1.00 31.92 31 GLU B C 1
ATOM 1394 O O . GLU C 1 31 ? -6.081 33.834 49.208 1.00 31.13 31 GLU B O 1
ATOM 1400 N N . ASP C 1 32 ? -5.895 31.880 50.376 1.00 30.01 32 ASP B N 1
ATOM 1401 C CA . ASP C 1 32 ? -5.257 32.458 51.591 1.00 29.56 32 ASP B CA 1
ATOM 1402 C C . ASP C 1 32 ? -3.726 32.390 51.546 1.00 31.32 32 ASP B C 1
ATOM 1403 O O . ASP C 1 32 ? -3.102 32.801 52.545 1.00 30.32 32 ASP B O 1
ATOM 1408 N N . CYS C 1 33 ? -3.122 31.897 50.457 1.00 26.72 33 CYS B N 1
ATOM 1409 C CA . CYS C 1 33 ? -1.648 31.853 50.323 1.00 26.26 33 CYS B CA 1
ATOM 1410 C C . CYS C 1 33 ? -1.095 33.268 50.131 1.00 24.68 33 CYS B C 1
ATOM 1411 O O . CYS C 1 33 ? -1.606 33.986 49.277 1.00 26.55 33 CYS B O 1
ATOM 1414 N N . LEU C 1 34 ? -0.038 33.601 50.868 1.00 28.78 34 LEU B N 1
ATOM 1415 C CA . LEU C 1 34 ? 0.690 34.888 50.807 1.00 27.65 34 LEU B CA 1
ATOM 1416 C C . LEU C 1 34 ? 1.707 34.859 49.654 1.00 27.32 34 LEU B C 1
ATOM 1417 O O . LEU C 1 34 ? 2.236 35.916 49.339 1.00 25.45 34 LEU B O 1
ATOM 1422 N N . GLY C 1 35 ? 1.829 33.752 48.926 1.00 25.46 35 GLY B N 1
ATOM 1423 C CA . GLY C 1 35 ? 2.808 33.600 47.836 1.00 25.60 35 GLY B CA 1
ATOM 1424 C C . GLY C 1 35 ? 3.847 32.554 48.189 1.00 29.45 35 GLY B C 1
ATOM 1425 O O . GLY C 1 35 ? 4.711 32.824 49.065 1.00 27.14 35 GLY B O 1
ATOM 1426 N N . CYS C 1 36 ? 3.778 31.394 47.535 1.00 25.92 36 CYS B N 1
ATOM 1427 C CA . CYS C 1 36 ? 4.634 30.234 47.856 1.00 25.71 36 CYS B CA 1
ATOM 1428 C C . CYS C 1 36 ? 5.721 30.006 46.783 1.00 23.77 36 CYS B C 1
ATOM 1429 O O . CYS C 1 36 ? 6.441 29.030 46.913 1.00 24.58 36 CYS B O 1
ATOM 1432 N N . PHE C 1 37 ? 5.859 30.895 45.809 1.00 25.11 37 PHE B N 1
ATOM 1433 C CA . PHE C 1 37 ? 6.910 30.812 44.774 1.00 23.84 37 PHE B CA 1
ATOM 1434 C C . PHE C 1 37 ? 8.142 31.581 45.236 1.00 25.05 37 PHE B C 1
ATOM 1435 O O . PHE C 1 37 ? 8.044 32.490 46.107 1.00 25.69 37 PHE B O 1
ATOM 1443 N N . TYR C 1 38 ? 9.298 31.293 44.633 1.00 24.25 38 TYR B N 1
ATOM 1444 C CA . TYR C 1 38 ? 10.444 32.229 44.643 1.00 23.21 38 TYR B CA 1
ATOM 1445 C C . TYR C 1 38 ? 10.010 33.494 43.911 1.00 26.37 38 TYR B C 1
ATOM 1446 O O . TYR C 1 38 ? 9.046 33.455 43.143 1.00 24.49 38 TYR B O 1
ATOM 1455 N N . ALA C 1 39 ? 10.662 34.618 44.168 1.00 26.72 39 ALA B N 1
ATOM 1456 C CA . ALA C 1 39 ? 10.344 35.905 43.517 1.00 28.45 39 ALA B CA 1
ATOM 1457 C C . ALA C 1 39 ? 10.269 35.712 42.006 1.00 27.43 39 ALA B C 1
ATOM 1458 O O . ALA C 1 39 ? 11.200 35.114 41.361 1.00 23.62 39 ALA B O 1
ATOM 1460 N N . CYS C 1 40 ? 9.173 36.206 41.434 1.00 25.16 40 CYS B N 1
ATOM 1461 C CA . CYS C 1 40 ? 8.963 36.206 39.972 1.00 24.70 40 CYS B CA 1
ATOM 1462 C C . CYS C 1 40 ? 10.125 36.904 39.297 1.00 26.66 40 CYS B C 1
ATOM 1463 O O . CYS C 1 40 ? 10.431 38.032 39.658 1.00 24.99 40 CYS B O 1
ATOM 1466 N N . PRO C 1 41 ? 10.801 36.305 38.284 1.00 23.27 41 PRO B N 1
ATOM 1467 C CA . PRO C 1 41 ? 11.866 37.046 37.591 1.00 27.15 41 PRO B CA 1
ATOM 1468 C C . PRO C 1 41 ? 11.425 38.319 36.826 1.00 27.72 41 PRO B C 1
ATOM 1469 O O . PRO C 1 41 ? 12.260 39.131 36.506 1.00 29.54 41 PRO B O 1
ATOM 1473 N N . ALA C 1 42 ? 10.141 38.494 36.528 1.00 25.41 42 ALA B N 1
ATOM 1474 C CA . ALA C 1 42 ? 9.618 39.679 35.818 1.00 26.69 42 ALA B CA 1
ATOM 1475 C C . ALA C 1 42 ? 9.218 40.777 36.818 1.00 28.16 42 ALA B C 1
ATOM 1476 O O . ALA C 1 42 ? 9.671 41.933 36.648 1.00 27.62 42 ALA B O 1
ATOM 1478 N N . CYS C 1 43 ? 8.408 40.462 37.830 1.00 27.75 43 CYS B N 1
ATOM 1479 C CA . CYS C 1 43 ? 7.819 41.491 38.735 1.00 27.84 43 CYS B CA 1
ATOM 1480 C C . CYS C 1 43 ? 8.290 41.388 40.200 1.00 27.73 43 CYS B C 1
ATOM 1481 O O . CYS C 1 43 ? 7.975 42.277 40.954 1.00 26.61 43 CYS B O 1
ATOM 1484 N N . GLY C 1 44 ? 8.943 40.315 40.626 1.00 26.88 44 GLY B N 1
ATOM 1485 C CA . GLY C 1 44 ? 9.370 40.172 42.025 1.00 28.89 44 GLY B CA 1
ATOM 1486 C C . GLY C 1 44 ? 8.366 39.472 42.914 1.00 29.24 44 GLY B C 1
ATOM 1487 O O . GLY C 1 44 ? 8.741 39.110 44.004 1.00 30.01 44 GLY B O 1
ATOM 1488 N N . SER C 1 45 ? 7.117 39.259 42.492 1.00 25.97 45 SER B N 1
ATOM 1489 C CA . SER C 1 45 ? 6.074 38.680 43.363 1.00 26.00 45 SER B CA 1
ATOM 1490 C C . SER C 1 45 ? 6.339 37.200 43.623 1.00 26.82 45 SER B C 1
ATOM 1491 O O . SER C 1 45 ? 6.738 36.491 42.730 1.00 26.63 45 SER B O 1
ATOM 1494 N N . THR C 1 46 ? 5.962 36.737 44.805 1.00 22.33 46 THR B N 1
ATOM 1495 C CA . THR C 1 46 ? 5.998 35.338 45.222 1.00 22.17 46 THR B CA 1
ATOM 1496 C C . THR C 1 46 ? 4.683 34.664 44.857 1.00 20.38 46 THR B C 1
ATOM 1497 O O . THR C 1 46 ? 4.493 33.504 45.296 1.00 21.51 46 THR B O 1
ATOM 1501 N N . LYS C 1 47 ? 3.797 35.351 44.137 1.00 23.05 47 LYS B N 1
ATOM 1502 C CA . LYS C 1 47 ? 2.450 34.809 43.826 1.00 21.58 47 LYS B CA 1
ATOM 1503 C C . LYS C 1 47 ? 2.361 34.350 42.353 1.00 21.89 47 LYS B C 1
ATOM 1504 O O . LYS C 1 47 ? 1.354 33.707 42.003 1.00 25.24 47 LYS B O 1
ATOM 1510 N N . CYS C 1 48 ? 3.303 34.724 41.493 1.00 22.24 48 CYS B N 1
ATOM 1511 C CA . CYS C 1 48 ? 3.239 34.372 40.057 1.00 22.18 48 CYS B CA 1
ATOM 1512 C C . CYS C 1 48 ? 3.706 32.925 39.826 1.00 23.63 48 CYS B C 1
ATOM 1513 O O . CYS C 1 48 ? 4.805 32.517 40.272 1.00 21.69 48 CYS B O 1
ATOM 1516 N N . GLY C 1 49 ? 2.967 32.198 39.011 1.00 25.60 49 GLY B N 1
ATOM 1517 C CA . GLY C 1 49 ? 3.388 30.866 38.562 1.00 25.42 49 GLY B CA 1
ATOM 1518 C C . GLY C 1 49 ? 4.360 30.910 37.402 1.00 25.42 49 GLY B C 1
ATOM 1519 O O . GLY C 1 49 ? 5.204 31.823 37.311 1.00 26.30 49 GLY B O 1
ATOM 1520 N N . ALA C 1 50 ? 4.099 30.019 36.458 1.00 28.29 50 ALA B N 1
ATOM 1521 C CA . ALA C 1 50 ? 4.901 29.736 35.252 1.00 32.50 50 ALA B CA 1
ATOM 1522 C C . ALA C 1 50 ? 5.092 31.004 34.424 1.00 29.26 50 ALA B C 1
ATOM 1523 O O . ALA C 1 50 ? 6.187 31.254 33.883 1.00 30.73 50 ALA B O 1
ATOM 1525 N N . GLU C 1 51 ? 4.050 31.803 34.328 1.00 24.46 51 GLU 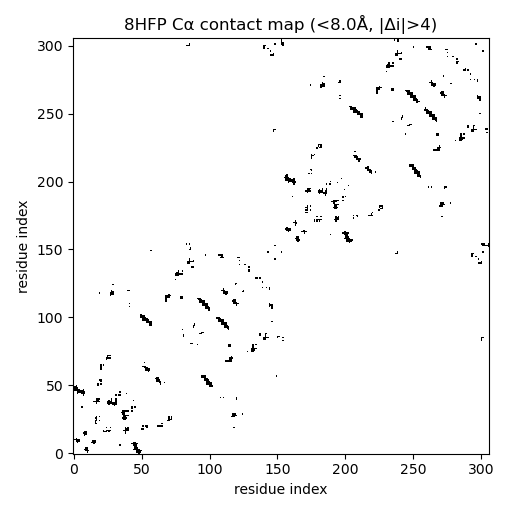B N 1
ATOM 1526 C CA . GLU C 1 51 ? 4.083 33.086 33.607 1.00 27.28 51 GLU B CA 1
ATOM 1527 C C . GLU C 1 51 ? 3.622 34.183 34.567 1.00 26.22 51 GLU B C 1
ATOM 1528 O O . GLU C 1 51 ? 2.684 33.946 35.353 1.00 23.82 51 GLU B O 1
ATOM 1534 N N . CYS C 1 52 ? 4.271 35.327 34.487 1.00 24.12 52 CYS B N 1
ATOM 1535 C CA . CYS C 1 52 ? 4.037 36.477 35.393 1.00 24.42 52 CYS B CA 1
ATOM 1536 C C . CYS C 1 52 ? 2.549 36.857 35.311 1.00 25.48 52 CYS B C 1
ATOM 1537 O O . CYS C 1 52 ? 1.986 36.896 34.172 1.00 25.36 52 CYS B O 1
ATOM 1540 N N . ARG C 1 53 ? 1.952 37.187 36.458 1.00 22.58 53 ARG B N 1
ATOM 1541 C CA . ARG C 1 53 ? 0.541 37.610 36.503 1.00 24.14 53 ARG B CA 1
ATOM 1542 C C . ARG C 1 53 ? 0.397 38.965 35.802 1.00 26.04 53 ARG B C 1
ATOM 1543 O O . ARG C 1 53 ? -0.709 39.265 35.340 1.00 23.99 53 ARG B O 1
ATOM 1551 N N . CYS C 1 54 ? 1.420 39.829 35.826 1.00 26.02 54 CYS B N 1
ATOM 1552 C CA . CYS C 1 54 ? 1.255 41.225 35.326 1.00 24.38 54 CYS B CA 1
ATOM 1553 C C . CYS C 1 54 ? 0.740 41.246 33.861 1.00 25.45 54 CYS B C 1
ATOM 1554 O O . CYS C 1 54 ? 1.417 40.684 32.939 1.00 24.55 54 CYS B O 1
ATOM 1557 N N . ASP C 1 55 ? -0.412 41.886 33.609 1.00 23.76 55 ASP B N 1
ATOM 1558 C CA . ASP C 1 55 ? -1.051 41.975 32.272 1.00 27.80 55 ASP B CA 1
ATOM 1559 C C . ASP C 1 55 ? -1.232 40.591 31.608 1.00 29.16 55 ASP B C 1
ATOM 1560 O O . ASP C 1 55 ? -1.410 40.526 30.370 1.00 27.38 55 ASP B O 1
ATOM 1565 N N . ARG C 1 56 ? -1.351 39.510 32.382 1.00 24.92 56 ARG B N 1
ATOM 1566 C CA . ARG C 1 56 ? -1.579 38.170 31.796 1.00 23.39 56 ARG B CA 1
ATOM 1567 C C . ARG C 1 56 ? -2.990 38.075 31.211 1.00 26.87 56 ARG B C 1
ATOM 1568 O O . ARG C 1 56 ? -3.955 38.728 31.753 1.00 28.31 56 ARG B O 1
ATOM 1576 N N . LYS C 1 57 ? -3.133 37.272 30.143 1.00 26.31 57 LYS B N 1
ATOM 1577 C CA . LYS C 1 57 ? -4.412 37.183 29.394 1.00 29.51 57 LYS B CA 1
ATOM 1578 C C . LYS C 1 57 ? -5.193 35.939 29.810 1.00 28.00 57 LYS B C 1
ATOM 1579 O O . LYS C 1 57 ? -6.160 35.598 29.118 1.00 27.40 57 LYS B O 1
ATOM 1585 N N . TRP C 1 58 ? -4.818 35.306 30.909 1.00 25.29 58 TRP B N 1
ATOM 1586 C CA . TRP C 1 58 ? -5.492 34.078 31.386 1.00 25.74 58 TRP B CA 1
ATOM 1587 C C . TRP C 1 58 ? -5.247 33.902 32.874 1.00 27.27 58 TRP B C 1
ATOM 1588 O O . TRP C 1 58 ? -4.377 34.622 33.426 1.00 24.79 58 TRP B O 1
ATOM 1599 N N . LEU C 1 59 ? -6.013 32.999 33.493 1.00 24.53 59 LEU B N 1
ATOM 1600 C CA . LEU C 1 59 ? -5.823 32.591 34.910 1.00 27.87 59 LEU B CA 1
ATOM 1601 C C . LEU C 1 59 ? -5.861 31.062 34.964 1.00 25.12 59 LEU B C 1
ATOM 1602 O O . LEU C 1 59 ? -6.230 30.423 33.962 1.00 27.03 59 LEU B O 1
ATOM 1607 N N . TYR C 1 60 ? -5.438 30.467 36.075 1.00 24.73 60 TYR B N 1
ATOM 1608 C CA . TYR C 1 60 ? -5.587 29.005 36.247 1.00 25.97 60 TYR B CA 1
ATOM 1609 C C . TYR C 1 60 ? -7.025 28.704 36.691 1.00 27.21 60 TYR B C 1
ATOM 1610 O O . TYR C 1 60 ? -7.540 29.365 37.595 1.00 28.59 60 TYR B O 1
ATOM 1619 N N . GLU C 1 61 ? -7.693 27.785 36.012 1.00 32.35 61 GLU B N 1
ATOM 1620 C CA . GLU C 1 61 ? -9.078 27.403 36.386 1.00 36.53 61 GLU B CA 1
ATOM 1621 C C . GLU C 1 61 ? -8.984 26.230 37.365 1.00 31.05 61 GLU B C 1
ATOM 1622 O O . GLU C 1 61 ? -9.787 26.194 38.294 1.00 34.07 61 GLU B O 1
ATOM 1628 N N . GLN C 1 62 ? -7.973 25.366 37.275 1.00 30.24 62 GLN B N 1
ATOM 1629 C CA . GLN C 1 62 ? -7.790 24.268 38.253 1.00 31.90 62 GLN B CA 1
ATOM 1630 C C . GLN C 1 62 ? -6.357 23.750 38.226 1.00 29.38 62 GLN B C 1
ATOM 1631 O O . GLN C 1 62 ? -5.650 24.000 37.238 1.00 32.00 62 GLN B O 1
ATOM 1637 N N . ILE C 1 63 ? -5.984 23.036 39.284 1.00 29.63 63 ILE B N 1
ATOM 1638 C CA . ILE C 1 63 ? -4.684 22.335 39.431 1.00 31.88 63 ILE B CA 1
ATOM 1639 C C . ILE C 1 63 ? -4.965 20.900 39.862 1.00 33.53 63 ILE B C 1
ATOM 1640 O O . ILE C 1 63 ? -5.640 20.726 40.909 1.00 37.74 63 ILE B O 1
ATOM 1645 N N . GLU C 1 64 ? -4.469 19.933 39.084 1.00 35.50 64 GLU B N 1
ATOM 1646 C CA . GLU C 1 64 ? -4.578 18.493 39.398 1.00 36.93 64 GLU B CA 1
ATOM 1647 C C . GLU C 1 64 ? -3.289 18.064 40.092 1.00 35.74 64 GLU B C 1
ATOM 1648 O O . GLU C 1 64 ? -2.208 18.253 39.498 1.00 33.97 64 GLU B O 1
ATOM 1654 N N . ILE C 1 65 ? -3.397 17.554 41.315 1.00 34.13 65 ILE B N 1
ATOM 1655 C CA . ILE C 1 65 ? -2.268 16.883 42.015 1.00 36.80 65 ILE B CA 1
ATOM 1656 C C . ILE C 1 65 ? -2.099 15.499 41.378 1.00 41.18 65 ILE B C 1
ATOM 1657 O O . ILE C 1 65 ? -3.109 14.788 41.250 1.00 44.73 65 ILE B O 1
ATOM 1662 N N . GLU C 1 66 ? -0.898 15.133 40.930 1.00 41.09 66 GLU B N 1
ATOM 1663 C CA . GLU C 1 66 ? -0.692 13.823 40.250 1.00 45.09 66 GLU B CA 1
ATOM 1664 C C . GLU C 1 66 ? -0.921 12.728 41.297 1.00 48.06 66 GLU B C 1
ATOM 1665 O O . GLU C 1 66 ? -0.276 12.803 42.366 1.00 49.23 66 GLU B O 1
ATOM 1671 N N . GLY C 1 67 ? -1.806 11.764 41.007 1.00 56.87 67 GLY B N 1
ATOM 1672 C CA . GLY C 1 67 ? -2.226 10.726 41.976 1.00 59.81 67 GLY B CA 1
ATOM 1673 C C . GLY C 1 67 ? -2.918 11.332 43.194 1.00 60.98 67 GLY B C 1
ATOM 1674 O O . GLY C 1 67 ? -2.674 10.851 44.334 1.00 62.26 67 GLY B O 1
ATOM 1675 N N . GLY C 1 68 ? -3.742 12.360 42.977 1.00 52.27 68 GLY B N 1
ATOM 1676 C CA . GLY C 1 68 ? -4.415 13.106 44.053 1.00 47.21 68 GLY B CA 1
ATOM 1677 C C . GLY C 1 68 ? -5.556 13.946 43.510 1.00 47.87 68 GLY B C 1
ATOM 1678 O O . GLY C 1 68 ? -6.035 13.673 42.381 1.00 46.82 68 GLY B O 1
ATOM 1679 N N . GLU C 1 69 ? -5.947 14.956 44.283 1.00 48.88 69 GLU B N 1
ATOM 1680 C CA . GLU C 1 69 ? -7.178 15.763 44.087 1.00 55.07 69 GLU B CA 1
ATOM 1681 C C . GLU C 1 69 ? -7.011 16.801 42.969 1.00 49.62 69 GLU B C 1
ATOM 1682 O O . GLU C 1 69 ? -5.871 17.219 42.680 1.00 43.55 69 GLU B O 1
ATOM 1688 N N . ILE C 1 70 ? -8.134 17.233 42.404 1.00 43.39 70 ILE B N 1
ATOM 1689 C CA . ILE C 1 70 ? -8.274 18.521 41.672 1.00 46.64 70 ILE B CA 1
ATOM 1690 C C . ILE C 1 70 ? -8.437 19.639 42.710 1.00 45.99 70 ILE B C 1
ATOM 1691 O O . ILE C 1 70 ? -9.253 19.449 43.612 1.00 48.28 70 ILE B O 1
ATOM 1696 N N . ILE C 1 71 ? -7.695 20.746 42.577 1.00 40.76 71 ILE B N 1
ATOM 1697 C CA . ILE C 1 71 ? -7.923 22.054 43.272 1.00 40.01 71 ILE B CA 1
ATOM 1698 C C . ILE C 1 71 ? -8.607 22.984 42.256 1.00 43.18 71 ILE B C 1
ATOM 1699 O O . ILE C 1 71 ? -8.090 23.133 41.127 1.00 39.49 71 ILE B O 1
ATOM 1704 N N . HIS C 1 72 ? -9.757 23.568 42.603 1.00 40.42 72 HIS B N 1
ATOM 1705 C CA . HIS C 1 72 ? -10.503 24.506 41.725 1.00 41.71 72 HIS B CA 1
ATOM 1706 C C . HIS C 1 72 ? -10.204 25.936 42.159 1.00 42.00 72 HIS B C 1
ATOM 1707 O O . HIS C 1 72 ? -10.108 26.226 43.387 1.00 41.68 72 HIS B O 1
ATOM 1714 N N . ASN C 1 73 ? -10.073 26.823 41.182 1.00 41.33 73 ASN B N 1
ATOM 1715 C CA . ASN C 1 73 ? -9.991 28.275 41.451 1.00 43.27 73 ASN B CA 1
ATOM 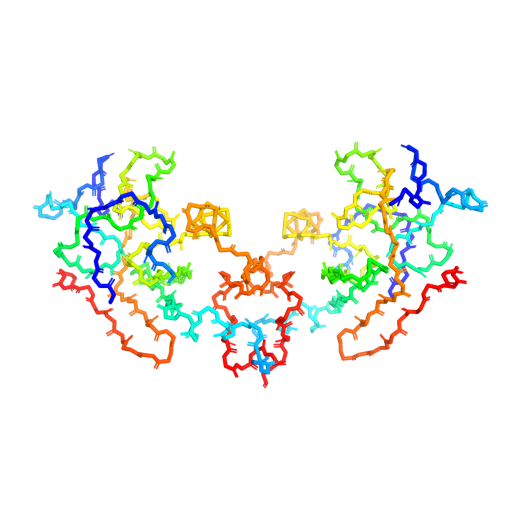1716 C C . ASN C 1 73 ? -11.358 28.691 42.004 1.00 45.63 73 ASN B C 1
ATOM 1717 O O . ASN C 1 73 ? -12.355 28.566 41.256 1.00 47.23 73 ASN B O 1
ATOM 1722 N N . LYS C 1 74 ? -11.391 29.177 43.248 1.00 49.81 74 LYS B N 1
ATOM 1723 C CA . LYS C 1 74 ? -12.624 29.666 43.932 1.00 53.49 74 LYS B CA 1
ATOM 1724 C C . LYS C 1 74 ? -13.161 30.933 43.236 1.00 51.36 74 LYS B C 1
ATOM 1725 O O . LYS C 1 74 ? -14.279 31.348 43.546 1.00 51.36 74 LYS B O 1
ATOM 1731 N N . HIS C 1 75 ? -12.407 31.537 42.330 1.00 55.42 75 HIS B N 1
ATOM 1732 C CA . HIS C 1 75 ? -12.770 32.853 41.745 1.00 63.22 75 HIS B CA 1
ATOM 1733 C C . HIS C 1 75 ? -13.464 32.637 40.382 1.00 68.57 75 HIS B C 1
ATOM 1734 O O . HIS C 1 75 ? -14.677 33.001 40.303 1.00 59.48 75 HIS B O 1
ATOM 1741 N N . ALA C 1 76 ? -12.804 31.983 39.409 1.00 69.01 76 ALA B N 1
ATOM 1742 C CA . ALA C 1 76 ? -13.317 31.743 38.029 1.00 66.53 76 ALA B CA 1
ATOM 1743 C C . ALA C 1 76 ? -14.657 30.991 38.065 1.00 66.94 76 ALA B C 1
ATOM 1744 O O . ALA C 1 76 ? -15.724 31.499 37.729 1.00 58.61 76 ALA B O 1
ATOM 1746 N N . LEU D 2 9 ? -0.177 20.811 50.927 1.00 57.85 9 LEU D N 1
ATOM 1747 C CA . LEU D 2 9 ? 1.191 21.361 51.238 1.00 59.31 9 LEU D CA 1
ATOM 1748 C C . LEU D 2 9 ? 1.134 22.900 51.298 1.00 61.44 9 LEU D C 1
ATOM 1749 O O . LEU D 2 9 ? 1.571 23.579 50.314 1.00 50.36 9 LEU D O 1
ATOM 1754 N N . SER D 2 10 ? 0.602 23.431 52.409 1.00 56.38 10 SER D N 1
ATOM 1755 C CA . SER D 2 10 ? 0.486 24.884 52.692 1.00 53.33 10 SER D CA 1
ATOM 1756 C C . SER D 2 10 ? 1.872 25.454 52.910 1.00 44.79 10 SER D C 1
ATOM 1757 O O . SER D 2 10 ? 2.702 24.750 53.467 1.00 49.08 10 SER D O 1
ATOM 1760 N N . TYR D 2 11 ? 2.077 26.704 52.521 1.00 39.15 11 TYR D N 1
ATOM 1761 C CA . TYR D 2 11 ? 3.332 27.450 52.735 1.00 41.37 11 TYR D CA 1
ATOM 1762 C C . TYR D 2 11 ? 3.152 28.565 53.759 1.00 41.55 11 TYR D C 1
ATOM 1763 O O . TYR D 2 11 ? 2.135 29.278 53.714 1.00 42.11 11 TYR D O 1
ATOM 1772 N N . GLN D 2 12 ? 4.178 28.772 54.583 1.00 42.67 12 GLN D N 1
ATOM 1773 C CA . GLN D 2 12 ? 4.348 29.981 55.438 1.00 46.43 12 GLN D CA 1
ATOM 1774 C C . GLN D 2 12 ? 5.708 30.568 55.105 1.00 39.44 12 GLN D C 1
ATOM 1775 O O . GLN D 2 12 ? 6.679 29.804 55.111 1.00 44.58 12 GLN D O 1
ATOM 1781 N N . SER D 2 13 ? 5.761 31.863 54.819 1.00 40.20 13 SER D N 1
ATOM 1782 C CA . SER D 2 13 ? 6.986 32.611 54.472 1.00 48.12 13 SER D CA 1
ATOM 1783 C C . SER D 2 13 ? 8.119 32.068 55.337 1.00 54.76 13 SER D C 1
ATOM 1784 O O . SER D 2 13 ? 7.907 31.905 56.553 1.00 52.71 13 SER D O 1
ATOM 1787 N N . HIS D 2 14 ? 9.256 31.740 54.726 1.00 53.44 14 HIS D N 1
ATOM 1788 C CA . HIS D 2 14 ? 10.435 31.188 55.438 1.00 49.43 14 HIS D CA 1
ATOM 1789 C C . HIS D 2 14 ? 11.584 31.020 54.449 1.00 58.42 14 HIS D C 1
ATOM 1790 O O . HIS D 2 14 ? 11.305 31.027 53.228 1.00 53.49 14 HIS D O 1
ATOM 1797 N N . ASP D 2 15 ? 12.796 30.841 54.987 1.00 56.59 15 ASP D N 1
ATOM 1798 C CA . ASP D 2 15 ? 14.065 30.666 54.244 1.00 49.87 15 ASP D CA 1
ATOM 1799 C C . ASP D 2 15 ? 14.386 29.181 54.248 1.00 50.59 15 ASP D C 1
ATOM 1800 O O . ASP D 2 15 ? 14.399 28.581 55.313 1.00 48.63 15 ASP D O 1
ATOM 1805 N N . CYS D 2 16 ? 14.539 28.580 53.070 1.00 41.90 16 CYS D N 1
ATOM 1806 C CA . CYS D 2 16 ? 14.667 27.115 52.966 1.00 41.27 16 CYS D CA 1
ATOM 1807 C C . CYS D 2 16 ? 16.021 26.695 53.570 1.00 35.48 16 CYS D C 1
ATOM 1808 O O . CYS D 2 16 ? 16.947 27.493 53.485 1.00 39.72 16 CYS D O 1
ATOM 1811 N N . SER D 2 17 ? 16.086 25.485 54.128 1.00 45.02 17 SER D N 1
ATOM 1812 C CA . SER D 2 17 ? 17.242 24.898 54.854 1.00 43.17 17 SER D CA 1
ATOM 1813 C C . SER D 2 17 ? 17.253 23.392 54.653 1.00 41.31 17 SER D C 1
ATOM 1814 O O . SER D 2 17 ? 16.244 22.843 54.160 1.00 42.22 17 SER D O 1
ATOM 1817 N N . GLY D 2 18 ? 18.283 22.700 55.170 1.00 42.63 18 GLY D N 1
ATOM 1818 C CA . GLY D 2 18 ? 18.227 21.231 55.239 1.00 43.62 18 GLY D CA 1
ATOM 1819 C C . GLY D 2 18 ? 17.010 20.754 56.016 1.00 40.01 18 GLY D C 1
ATOM 1820 O O . GLY D 2 18 ? 16.454 19.672 55.693 1.00 38.46 18 GLY D O 1
ATOM 1821 N N . ALA D 2 19 ? 16.580 21.535 57.005 1.00 51.62 19 ALA D N 1
ATOM 1822 C CA . ALA D 2 19 ? 15.364 21.261 57.806 1.00 55.07 19 ALA D CA 1
ATOM 1823 C C . ALA D 2 19 ? 14.199 20.902 56.874 1.00 57.81 19 ALA D C 1
ATOM 1824 O O . ALA D 2 19 ? 13.471 19.927 57.179 1.00 49.71 19 ALA D O 1
ATOM 1826 N N . CYS D 2 20 ? 14.050 21.604 55.741 1.00 50.20 20 CYS D N 1
ATOM 1827 C CA . CYS D 2 20 ? 12.812 21.527 54.936 1.00 46.20 20 CYS D CA 1
ATOM 1828 C C . CYS D 2 20 ? 12.674 20.135 54.317 1.00 48.83 20 CYS D C 1
ATOM 1829 O O . CYS D 2 20 ? 11.542 19.797 53.921 1.00 51.97 20 CYS D O 1
ATOM 1832 N N . LEU D 2 21 ? 13.765 19.347 54.233 1.00 51.84 21 LEU D N 1
ATOM 1833 C CA . LEU D 2 21 ? 13.835 18.111 53.401 1.00 62.42 21 LEU D CA 1
ATOM 1834 C C . LEU D 2 21 ? 14.646 17.015 54.112 1.00 67.26 21 LEU D C 1
ATOM 1835 O O . LEU D 2 21 ? 13.998 16.053 54.619 1.00 69.84 21 LEU D O 1
ATOM 1840 N N . ASN D 2 32 ? 11.998 3.658 39.946 1.00 44.16 32 ASN D N 1
ATOM 1841 C CA . ASN D 2 32 ? 11.590 4.596 38.857 1.00 41.63 32 ASN D CA 1
ATOM 1842 C C . ASN D 2 32 ? 12.038 6.001 39.262 1.00 38.86 32 ASN D C 1
ATOM 1843 O O . ASN D 2 32 ? 11.440 6.637 40.126 1.00 40.55 32 ASN D O 1
ATOM 1848 N N . PRO D 2 33 ? 13.124 6.525 38.668 1.00 34.61 33 PRO D N 1
ATOM 1849 C CA . PRO D 2 33 ? 13.696 7.792 39.109 1.00 31.13 33 PRO D CA 1
ATOM 1850 C C . PRO D 2 33 ? 12.699 8.965 39.094 1.00 26.88 33 PRO D C 1
ATOM 1851 O O . PRO D 2 33 ? 12.883 9.879 39.915 1.00 29.32 33 PRO D O 1
ATOM 1855 N N . LEU D 2 34 ? 11.693 8.935 38.221 1.00 26.66 34 LEU D N 1
ATOM 1856 C CA . LEU D 2 34 ? 10.678 10.023 38.105 1.00 29.31 34 LEU D CA 1
ATOM 1857 C C . LEU D 2 34 ? 9.804 10.062 39.368 1.00 33.93 34 LEU D C 1
ATOM 1858 O O . LEU D 2 34 ? 9.220 11.138 39.657 1.00 28.78 34 LEU D O 1
ATOM 1863 N N . GLN D 2 35 ? 9.730 8.949 40.121 1.00 34.09 35 GLN D N 1
ATOM 1864 C CA . GLN D 2 35 ? 8.877 8.856 41.336 1.00 35.80 35 GLN D CA 1
ATOM 1865 C C . GLN D 2 35 ? 9.668 9.253 42.574 1.00 32.54 35 GLN D C 1
ATOM 1866 O O . GLN D 2 35 ? 9.015 9.437 43.617 1.00 38.95 35 GLN D O 1
ATOM 1872 N N . LEU D 2 36 ? 10.987 9.421 42.497 1.00 32.94 36 LEU D N 1
ATOM 1873 C CA . LEU D 2 36 ? 11.821 9.649 43.708 1.00 34.88 36 LEU D CA 1
ATOM 1874 C C . LEU D 2 36 ? 11.436 10.947 44.433 1.00 40.48 36 LEU D C 1
ATOM 1875 O O . LEU D 2 36 ? 11.316 10.961 45.671 1.00 34.36 36 LEU D O 1
ATOM 1880 N N . PRO D 2 37 ? 11.254 12.103 43.744 1.00 34.84 37 PRO D N 1
ATOM 1881 C CA . PRO D 2 37 ? 10.778 13.303 44.447 1.00 32.02 37 PRO D CA 1
ATOM 1882 C C . PRO D 2 37 ? 9.431 13.078 45.176 1.00 31.55 37 PRO D C 1
ATOM 1883 O O . PRO D 2 37 ? 9.284 13.639 46.271 1.00 37.14 37 PRO D O 1
ATOM 1887 N N . ILE D 2 38 ? 8.530 12.288 44.582 1.00 29.48 38 ILE D N 1
ATOM 1888 C CA . ILE D 2 38 ? 7.177 11.944 45.115 1.00 36.27 38 ILE D CA 1
ATOM 1889 C C . ILE D 2 38 ? 7.372 11.114 46.396 1.00 40.58 38 ILE D C 1
ATOM 1890 O O . ILE D 2 38 ? 6.775 11.474 47.423 1.00 37.83 38 ILE D O 1
ATOM 1895 N N . LYS D 2 39 ? 8.277 10.139 46.374 1.00 38.78 39 LYS D N 1
ATOM 1896 C CA . LYS D 2 39 ? 8.696 9.364 47.580 1.00 47.33 39 LYS D CA 1
ATOM 1897 C C . LYS D 2 39 ? 9.248 10.308 48.653 1.00 45.08 39 LYS D C 1
ATOM 1898 O O . LYS D 2 39 ? 8.955 10.077 49.832 1.00 44.40 39 LYS D O 1
ATOM 1904 N N . CYS D 2 40 ? 9.933 11.389 48.265 1.00 42.55 40 CYS D N 1
ATOM 1905 C CA . CYS D 2 40 ? 10.542 12.396 49.179 1.00 39.77 40 CYS D CA 1
ATOM 1906 C C . CYS D 2 40 ? 9.506 13.468 49.584 1.00 36.62 40 CYS D C 1
ATOM 1907 O O . CYS D 2 40 ? 9.921 14.442 50.200 1.00 35.51 40 CYS D O 1
ATOM 1910 N N . HIS D 2 41 ? 8.228 13.305 49.224 1.00 40.44 41 HIS D N 1
ATOM 1911 C CA . HIS D 2 41 ? 7.091 14.155 49.681 1.00 43.99 41 HIS D CA 1
ATOM 1912 C C . HIS D 2 41 ? 7.091 15.495 48.928 1.00 46.35 41 HIS D C 1
ATOM 1913 O O . HIS D 2 41 ? 6.491 16.452 49.438 1.00 40.84 41 HIS D O 1
ATOM 1920 N N . PHE D 2 42 ? 7.690 15.551 47.729 1.00 40.79 42 PHE D N 1
ATOM 1921 C CA . PHE D 2 42 ? 7.287 16.547 46.701 1.00 37.54 42 PHE D CA 1
ATOM 1922 C C . PHE D 2 42 ? 5.964 16.095 46.108 1.00 34.63 42 PHE D C 1
ATOM 1923 O O . PHE D 2 42 ? 5.588 14.902 46.129 1.00 38.01 42 PHE D O 1
ATOM 1931 N N . GLN D 2 43 ? 5.245 17.055 45.558 1.00 31.41 43 GLN D N 1
ATOM 1932 C CA . GLN D 2 43 ? 4.012 16.846 44.781 1.00 33.65 43 GLN D CA 1
ATOM 1933 C C . GLN D 2 43 ? 4.235 17.433 43.397 1.00 30.62 43 GLN D C 1
ATOM 1934 O O . GLN D 2 43 ? 4.773 18.555 43.323 1.00 30.65 43 GLN D O 1
ATOM 1940 N N . ARG D 2 44 ? 3.755 16.765 42.378 1.00 28.74 44 ARG D N 1
ATOM 1941 C CA . ARG D 2 44 ? 3.802 17.291 41.001 1.00 28.78 44 ARG D CA 1
ATOM 1942 C C . ARG D 2 44 ? 2.385 17.723 40.675 1.00 32.11 44 ARG D C 1
ATOM 1943 O O . ARG D 2 44 ? 1.472 16.930 40.931 1.00 33.99 44 ARG D O 1
ATOM 1951 N N . ARG D 2 45 ? 2.222 18.956 40.201 1.00 27.83 45 ARG D N 1
ATOM 1952 C CA . ARG D 2 45 ? 0.903 19.564 39.917 1.00 32.70 45 ARG D CA 1
ATOM 1953 C C . ARG D 2 45 ? 0.798 19.980 38.450 1.00 33.27 45 ARG D C 1
ATOM 1954 O O . ARG D 2 45 ? 1.830 20.455 37.868 1.00 33.54 45 ARG D O 1
ATOM 1962 N N . HIS D 2 46 ? -0.411 19.847 37.891 1.00 29.32 46 HIS D N 1
ATOM 1963 C CA . HIS D 2 46 ? -0.754 20.211 36.505 1.00 28.24 46 HIS D CA 1
ATOM 1964 C C . HIS D 2 46 ? -1.803 21.304 36.543 1.00 34.03 46 HIS D C 1
ATOM 1965 O O . HIS D 2 46 ? -2.941 21.003 36.989 1.00 34.53 46 HIS D O 1
ATOM 1972 N N . ALA D 2 47 ? -1.453 22.503 36.086 1.00 27.36 47 ALA D N 1
ATOM 1973 C CA . ALA D 2 47 ? -2.304 23.705 36.184 1.00 28.50 47 ALA D CA 1
ATOM 1974 C C . ALA D 2 47 ? -2.924 23.954 34.808 1.00 35.46 47 ALA D C 1
ATOM 1975 O O . ALA D 2 47 ? -2.150 24.038 33.808 1.00 33.07 47 ALA D O 1
ATOM 1977 N N . LYS D 2 48 ? -4.261 24.007 34.753 1.00 33.28 48 LYS D N 1
ATOM 1978 C CA . LYS D 2 48 ? -5.042 24.193 33.506 1.00 34.76 48 LYS D CA 1
ATOM 1979 C C . LYS D 2 48 ? -5.483 25.653 33.426 1.00 33.65 48 LYS D C 1
ATOM 1980 O O . LYS D 2 48 ? -6.127 26.126 34.390 1.00 34.11 48 LYS D O 1
ATOM 1986 N N . THR D 2 49 ? -5.080 26.366 32.367 1.00 32.44 49 THR D N 1
ATOM 1987 C CA . THR D 2 49 ? -5.395 27.803 32.151 1.00 35.73 49 THR D CA 1
ATOM 1988 C C . THR D 2 49 ? -6.765 27.883 31.504 1.00 35.03 49 THR D C 1
ATOM 1989 O O . THR D 2 49 ? -7.231 26.842 31.041 1.00 38.25 49 THR D O 1
ATOM 1993 N N . ASN D 2 50 ? -7.341 29.076 31.440 1.00 39.27 50 ASN D N 1
ATOM 1994 C CA . ASN D 2 50 ? -8.705 29.304 30.886 1.00 42.71 50 ASN D CA 1
ATOM 1995 C C . ASN D 2 50 ? -8.657 29.909 29.480 1.00 46.99 50 ASN D C 1
ATOM 1996 O O . ASN D 2 50 ? -9.731 30.337 29.029 1.00 57.43 50 ASN D O 1
ATOM 2001 N N . SER D 2 51 ? -7.502 29.940 28.811 1.00 52.51 51 SER D N 1
ATOM 2002 C CA . SER D 2 51 ? -7.404 30.244 27.356 1.00 62.66 51 SER D CA 1
ATOM 2003 C C . SER D 2 51 ? -8.397 29.347 26.592 1.00 65.69 51 SER D C 1
ATOM 2004 O O . SER D 2 51 ? -8.566 28.184 27.018 1.00 61.50 51 SER D O 1
ATOM 2007 N N . HIS D 2 52 ? -9.041 29.844 25.523 1.00 76.56 52 HIS D N 1
ATOM 2008 C CA . HIS D 2 52 ? -10.055 29.081 24.734 1.00 83.32 52 HIS D CA 1
ATOM 2009 C C . HIS D 2 52 ? -9.411 27.792 24.197 1.00 85.00 52 HIS D C 1
ATOM 2010 O O . HIS D 2 52 ? -9.963 26.707 24.478 1.00 91.49 52 HIS D O 1
ATOM 2017 N N . SER D 2 53 ? -8.285 27.901 23.479 1.00 83.74 53 SER D N 1
ATOM 2018 C CA . SER D 2 53 ? -7.306 26.795 23.285 1.00 85.60 53 SER D CA 1
ATOM 2019 C C . SER D 2 53 ? -6.247 26.905 24.394 1.00 84.45 53 SER D C 1
ATOM 2020 O O . SER D 2 53 ? -5.274 27.698 24.242 1.00 76.11 53 SER D O 1
ATOM 2023 N N . SER D 2 54 ? -6.454 26.148 25.480 1.00 77.16 54 SER D N 1
ATOM 2024 C CA . SER D 2 54 ? -5.832 26.373 26.814 1.00 76.12 54 SER D CA 1
ATOM 2025 C C . SER D 2 54 ? -4.480 25.658 26.945 1.00 73.05 54 SER D C 1
ATOM 2026 O O . SER D 2 54 ? -4.227 24.673 26.220 1.00 70.31 54 SER D O 1
ATOM 2029 N N . ALA D 2 55 ? -3.659 26.164 27.868 1.00 63.28 55 ALA D N 1
ATOM 2030 C CA . ALA D 2 55 ? -2.303 25.679 28.211 1.00 52.08 55 ALA D CA 1
ATOM 2031 C C . ALA D 2 55 ? -2.360 24.881 29.531 1.00 43.08 55 ALA D C 1
ATOM 2032 O O . ALA D 2 55 ? -3.265 25.105 30.370 1.00 40.57 55 ALA D O 1
ATOM 2034 N N . LEU D 2 56 ? -1.465 23.914 29.662 1.00 36.79 56 LEU D N 1
ATOM 2035 C CA . LEU D 2 56 ? -1.145 23.198 30.916 1.00 39.37 56 LEU D CA 1
ATOM 2036 C C . LEU D 2 56 ? 0.245 23.666 31.369 1.00 40.16 56 LEU D C 1
ATOM 2037 O O . LEU D 2 56 ? 1.073 23.999 30.492 1.00 42.76 56 LEU D O 1
ATOM 2042 N N . HIS D 2 57 ? 0.475 23.789 32.670 1.00 30.31 57 HIS D N 1
ATOM 2043 C CA . HIS D 2 57 ? 1.811 24.081 33.246 1.00 26.83 57 HIS D CA 1
ATOM 2044 C C . HIS D 2 57 ? 2.040 23.129 34.391 1.00 27.76 57 HIS D C 1
ATOM 2045 O O . HIS D 2 57 ? 1.204 23.096 35.296 1.00 28.56 57 HIS D O 1
ATOM 2052 N N . VAL D 2 58 ? 3.157 22.434 34.372 1.00 26.77 58 VAL D N 1
ATOM 2053 C CA . VAL D 2 58 ? 3.609 21.600 35.506 1.00 26.39 58 VAL D CA 1
ATOM 2054 C C . VAL D 2 58 ? 4.297 22.507 36.516 1.00 28.26 58 VAL D C 1
ATOM 2055 O O . VAL D 2 58 ? 5.118 23.423 36.138 1.00 26.20 58 VAL D O 1
ATOM 2059 N N . SER D 2 59 ? 4.059 22.242 37.784 1.00 26.82 59 SER D N 1
ATOM 2060 C CA . SER D 2 59 ? 4.918 22.771 38.859 1.00 25.49 59 SER D CA 1
ATOM 2061 C C . SER D 2 59 ? 5.152 21.647 39.856 1.00 25.57 59 SER D C 1
ATOM 2062 O O . SER D 2 59 ? 4.427 20.642 39.790 1.00 26.60 59 SER D O 1
ATOM 2065 N N . TYR D 2 60 ? 6.113 21.833 40.737 1.00 26.79 60 TYR D N 1
ATOM 2066 C CA . TYR D 2 60 ? 6.327 20.913 41.877 1.00 26.73 60 TYR D CA 1
ATOM 2067 C C . TYR D 2 60 ? 6.125 21.740 43.139 1.00 26.86 60 TYR D C 1
ATOM 2068 O O . TYR D 2 60 ? 6.607 22.854 43.175 1.00 28.63 60 TYR D O 1
ATOM 2077 N N . LYS D 2 61 ? 5.382 21.195 44.093 1.00 28.39 61 LYS D N 1
ATOM 2078 C CA . LYS D 2 61 ? 5.366 21.606 45.512 1.00 30.78 61 LYS D CA 1
ATOM 2079 C C . LYS D 2 61 ? 6.443 20.807 46.233 1.00 27.13 61 LYS D C 1
ATOM 2080 O O . LYS D 2 61 ? 6.508 19.574 46.010 1.00 34.11 61 LYS D O 1
ATOM 2086 N N . THR D 2 62 ? 7.244 21.489 47.014 1.00 27.83 62 THR D N 1
ATOM 2087 C CA . THR D 2 62 ? 8.266 20.879 47.889 1.00 30.25 62 THR D CA 1
ATOM 2088 C C . THR D 2 62 ? 7.585 20.380 49.174 1.00 36.14 62 THR D C 1
ATOM 2089 O O . THR D 2 62 ? 6.442 20.746 49.490 1.00 30.71 62 THR D O 1
ATOM 2093 N N . PRO D 2 63 ? 8.286 19.526 49.953 1.00 37.76 63 PRO D N 1
ATOM 2094 C CA . PRO D 2 63 ? 7.803 19.122 51.272 1.00 40.04 63 PRO D CA 1
ATOM 2095 C C . PRO D 2 63 ? 7.416 20.284 52.203 1.00 41.30 63 PRO D C 1
ATOM 2096 O O . PRO D 2 63 ? 6.426 20.077 52.904 1.00 40.89 63 PRO D O 1
ATOM 2100 N N . CYS D 2 64 ? 8.153 21.412 52.180 1.00 34.29 64 CYS D N 1
ATOM 2101 C CA . CYS D 2 64 ? 7.915 22.676 52.934 1.00 37.63 64 CYS D CA 1
ATOM 2102 C C . CYS D 2 64 ? 6.925 23.641 52.240 1.00 32.89 64 CYS D C 1
ATOM 2103 O O . CYS D 2 64 ? 6.811 24.787 52.720 1.00 37.34 64 CYS D O 1
ATOM 2106 N N . GLY D 2 65 ? 6.231 23.202 51.188 1.00 32.90 65 GLY D N 1
ATOM 2107 C CA . GLY D 2 65 ? 5.099 23.905 50.549 1.00 31.26 65 GLY D CA 1
ATOM 2108 C C . GLY D 2 65 ? 5.506 24.991 49.547 1.00 31.41 65 GLY D C 1
ATOM 2109 O O . GLY D 2 65 ? 4.627 25.758 49.079 1.00 29.93 65 GLY D O 1
ATOM 2110 N N . ARG D 2 66 ? 6.784 25.079 49.195 1.00 30.17 66 ARG D N 1
ATOM 2111 C CA . ARG D 2 66 ? 7.233 26.020 48.148 1.00 26.91 66 ARG D CA 1
ATOM 2112 C C . ARG D 2 66 ? 6.828 25.481 46.771 1.00 28.44 66 ARG D C 1
ATOM 2113 O O . ARG D 2 66 ? 6.935 24.257 46.505 1.00 28.15 66 ARG D O 1
ATOM 2121 N N . SER D 2 67 ? 6.377 26.390 45.904 1.00 26.37 67 SER D N 1
ATOM 2122 C CA . SER D 2 67 ? 6.053 26.070 44.498 1.00 23.66 67 SER D CA 1
ATOM 2123 C C . SER D 2 67 ? 7.290 26.360 43.639 1.00 21.85 67 SER D C 1
ATOM 2124 O O . SER D 2 67 ? 7.890 27.412 43.811 1.00 24.86 67 SER D O 1
ATOM 2127 N N . LEU D 2 68 ? 7.644 25.440 42.738 1.00 22.24 68 LEU D N 1
ATOM 2128 C CA . LEU D 2 68 ? 8.797 25.589 41.823 1.00 22.43 68 LEU D CA 1
ATOM 2129 C C . LEU D 2 68 ? 8.285 25.591 40.382 1.00 22.68 68 LEU D C 1
ATOM 2130 O O . LEU D 2 68 ? 7.551 24.663 40.018 1.00 22.18 68 LEU D O 1
ATOM 2135 N N . ARG D 2 69 ? 8.707 26.570 39.606 1.00 22.51 69 ARG D N 1
ATOM 2136 C CA . ARG D 2 69 ? 8.166 26.808 38.247 1.00 22.21 69 ARG D CA 1
ATOM 2137 C C . ARG D 2 69 ? 8.909 26.018 37.168 1.00 24.09 69 ARG D C 1
ATOM 2138 O O . ARG D 2 69 ? 8.335 25.836 36.089 1.00 21.49 69 ARG D O 1
ATOM 2146 N N . ASN D 2 70 ? 10.164 25.640 37.396 1.00 22.75 70 ASN D N 1
ATOM 2147 C CA . ASN D 2 70 ? 11.046 25.105 36.327 1.00 23.29 70 ASN D CA 1
ATOM 2148 C C . ASN D 2 70 ? 12.259 24.426 36.957 1.00 23.54 70 ASN D C 1
ATOM 2149 O O . ASN D 2 70 ? 12.462 24.537 38.169 1.00 22.78 70 ASN D O 1
ATOM 2154 N N . VAL D 2 71 ? 13.126 23.813 36.148 1.00 22.70 71 VAL D N 1
ATOM 2155 C CA . VAL D 2 71 ? 14.255 23.013 36.703 1.00 23.94 71 VAL D CA 1
ATOM 2156 C C . VAL D 2 71 ? 15.314 23.904 37.332 1.00 24.03 71 VAL D C 1
ATOM 2157 O O . VAL D 2 71 ? 16.011 23.407 38.220 1.00 24.33 71 VAL D O 1
ATOM 2161 N N . GLU D 2 72 ? 15.485 25.150 36.868 1.00 24.52 72 GLU D N 1
ATOM 2162 C CA . GLU D 2 72 ? 16.417 26.129 37.480 1.00 28.49 72 GLU D CA 1
ATOM 2163 C C . GLU D 2 72 ? 15.973 26.399 38.922 1.00 25.28 72 GLU D C 1
ATOM 2164 O O . GLU D 2 72 ? 16.831 26.450 39.820 1.00 22.44 72 GLU D O 1
ATOM 2170 N N . GLU D 2 73 ? 14.683 26.480 39.154 1.00 21.60 73 GLU D N 1
ATOM 2171 C CA . GLU D 2 73 ? 14.170 26.703 40.536 1.00 22.01 73 GLU D CA 1
ATOM 2172 C C . GLU D 2 73 ? 14.286 25.414 41.356 1.00 24.12 73 GLU D C 1
ATOM 2173 O O . GLU D 2 73 ? 14.583 25.504 42.584 1.00 23.92 73 GLU D O 1
ATOM 2179 N N . VAL D 2 74 ? 14.112 24.241 40.756 1.00 24.10 74 VAL D N 1
ATOM 2180 C CA . VAL D 2 74 ? 14.410 22.971 41.463 1.00 24.59 74 VAL D CA 1
ATOM 2181 C C . VAL D 2 74 ? 15.872 23.002 41.927 1.00 27.79 74 VAL D C 1
ATOM 2182 O O . VAL D 2 74 ? 16.119 22.649 43.079 1.00 23.97 74 VAL D O 1
ATOM 2186 N N . PHE D 2 75 ? 16.794 23.419 41.068 1.00 24.48 75 PHE D N 1
ATOM 2187 C CA . PHE D 2 75 ? 18.239 23.499 41.381 1.00 25.56 75 PHE D CA 1
ATOM 2188 C C . PHE D 2 75 ? 18.452 24.455 42.567 1.00 24.55 75 PHE D C 1
ATOM 2189 O O . PHE D 2 75 ? 19.061 24.034 43.580 1.00 23.83 75 PHE D O 1
ATOM 2197 N N . ARG D 2 76 ? 17.860 25.633 42.500 1.00 24.98 76 ARG D N 1
ATOM 2198 C CA . ARG D 2 76 ? 17.913 26.639 43.594 1.00 27.97 76 ARG D CA 1
ATOM 2199 C C . ARG D 2 76 ? 17.454 25.956 44.891 1.00 26.64 76 ARG D C 1
ATOM 2200 O O . ARG D 2 76 ? 18.192 26.034 45.919 1.00 28.65 76 ARG D O 1
ATOM 2208 N N . TYR D 2 77 ? 16.325 25.270 44.873 1.00 27.13 77 TYR D N 1
ATOM 2209 C CA . TYR D 2 77 ? 15.753 24.638 46.089 1.00 27.45 77 TYR D CA 1
ATOM 2210 C C . TYR D 2 77 ? 16.708 23.568 46.650 1.00 31.66 77 TYR D C 1
ATOM 2211 O O . TYR D 2 77 ? 16.954 23.560 47.895 1.00 29.42 77 TYR D O 1
ATOM 2220 N N . LEU D 2 78 ? 17.240 22.690 45.791 1.00 29.96 78 LEU D N 1
ATOM 2221 C CA . LEU D 2 78 ? 18.171 21.610 46.229 1.00 32.12 78 LEU D CA 1
ATOM 2222 C C . LEU D 2 78 ? 19.473 22.191 46.776 1.00 31.32 78 LEU D C 1
ATOM 2223 O O . LEU D 2 78 ? 20.078 21.549 47.702 1.00 33.49 78 LEU D O 1
ATOM 2228 N N . LEU D 2 79 ? 19.921 23.334 46.257 1.00 27.45 79 LEU D N 1
ATOM 2229 C CA . LEU D 2 79 ? 21.085 24.094 46.789 1.00 32.46 79 LEU D CA 1
ATOM 2230 C C . LEU D 2 79 ? 20.755 24.650 48.179 1.00 38.81 79 LEU D C 1
ATOM 2231 O O . LEU D 2 79 ? 21.575 24.479 49.074 1.00 33.87 79 LEU D O 1
ATOM 2236 N N . GLU D 2 80 ? 19.610 25.318 48.340 1.00 35.72 80 GLU D N 1
ATOM 2237 C CA . GLU D 2 80 ? 19.210 25.892 49.667 1.00 38.24 80 GLU D CA 1
ATOM 2238 C C . GLU D 2 80 ? 18.995 24.743 50.677 1.00 34.14 80 GLU D C 1
ATOM 2239 O O . GLU D 2 80 ? 19.343 24.951 51.860 1.00 50.75 80 GLU D O 1
ATOM 2245 N N . THR D 2 81 ? 18.507 23.573 50.288 1.00 35.42 81 THR D N 1
ATOM 2246 C CA . THR D 2 81 ? 18.174 22.457 51.216 1.00 38.45 81 THR D CA 1
ATOM 2247 C C . THR D 2 81 ? 19.356 21.473 51.338 1.00 39.47 81 THR D C 1
ATOM 2248 O O . THR D 2 81 ? 19.190 20.443 52.017 1.00 43.57 81 THR D O 1
ATOM 2252 N N . GLU D 2 82 ? 20.455 21.752 50.647 1.00 36.85 82 GLU D N 1
ATOM 2253 C CA . GLU D 2 82 ? 21.674 20.899 50.613 1.00 37.88 82 GLU D CA 1
ATOM 2254 C C . GLU D 2 82 ? 21.297 19.452 50.291 1.00 37.07 82 GLU D C 1
ATOM 2255 O O . GLU D 2 82 ? 21.981 18.540 50.782 1.00 37.71 82 GLU D O 1
ATOM 2261 N N . CYS D 2 83 ? 20.304 19.236 49.420 1.00 34.35 83 CYS D N 1
ATOM 2262 C CA . CYS D 2 83 ? 19.911 17.904 48.935 1.00 35.67 83 CYS D CA 1
ATOM 2263 C C . CYS D 2 83 ? 20.746 17.622 47.689 1.00 43.59 83 CYS D C 1
ATOM 2264 O O . CYS D 2 83 ? 20.513 18.259 46.663 1.00 43.49 83 CYS D O 1
ATOM 2267 N N . ASN D 2 84 ? 21.686 16.703 47.745 1.00 42.21 84 ASN D N 1
ATOM 2268 C CA . ASN D 2 84 ? 22.497 16.462 46.532 1.00 49.29 84 ASN D CA 1
ATOM 2269 C C . ASN D 2 84 ? 22.349 14.980 46.183 1.00 47.28 84 ASN D C 1
ATOM 2270 O O . ASN D 2 84 ? 23.264 14.454 45.543 1.00 58.27 84 ASN D O 1
ATOM 2275 N N . PHE D 2 85 ? 21.189 14.379 46.511 1.00 46.55 85 PHE D N 1
ATOM 2276 C CA . PHE D 2 85 ? 20.753 13.015 46.106 1.00 44.91 85 PHE D CA 1
ATOM 2277 C C . PHE D 2 85 ? 19.517 13.059 45.190 1.00 44.86 85 PHE D C 1
ATOM 2278 O O . PHE D 2 85 ? 18.907 12.003 44.903 1.00 47.15 85 PHE D O 1
ATOM 2286 N N . LEU D 2 86 ? 19.125 14.248 44.716 1.00 40.76 86 LEU D N 1
ATOM 2287 C CA . LEU D 2 86 ? 18.127 14.347 43.631 1.00 33.50 86 LEU D CA 1
ATOM 2288 C C . LEU D 2 86 ? 18.793 15.109 42.499 1.00 29.09 86 LEU D C 1
ATOM 2289 O O . LEU D 2 86 ? 19.531 16.070 42.779 1.00 32.06 86 LEU D O 1
ATOM 2294 N N . PHE D 2 87 ? 18.483 14.715 41.264 1.00 27.56 87 PHE D N 1
ATOM 2295 C CA . PHE D 2 87 ? 19.180 15.150 40.038 1.00 27.39 87 PHE D CA 1
ATOM 2296 C C . PHE D 2 87 ? 18.149 15.736 39.079 1.00 25.23 87 PHE D C 1
ATOM 2297 O O . PHE D 2 87 ? 16.932 15.497 39.217 1.00 23.45 87 PHE D O 1
ATOM 2305 N N . THR D 2 88 ? 18.637 16.384 38.024 1.00 24.82 88 THR D N 1
ATOM 2306 C CA . THR D 2 88 ? 17.759 17.111 37.093 1.00 24.25 88 THR D CA 1
ATOM 2307 C C . THR D 2 88 ? 16.751 16.118 36.493 1.00 25.74 88 THR D C 1
ATOM 2308 O O . THR D 2 88 ? 15.565 16.438 36.374 1.00 28.86 88 THR D O 1
ATOM 2312 N N . ASP D 2 89 ? 17.161 14.905 36.153 1.00 27.68 89 ASP D N 1
ATOM 2313 C CA . ASP D 2 89 ? 16.211 14.032 35.428 1.00 28.90 89 ASP D CA 1
ATOM 2314 C C . ASP D 2 89 ? 15.288 13.282 36.416 1.00 26.11 89 ASP D C 1
ATOM 2315 O O . ASP D 2 89 ? 14.387 12.577 35.949 1.00 23.87 89 ASP D O 1
ATOM 2320 N N . ASN D 2 90 ? 15.417 13.515 37.719 1.00 25.96 90 ASN D N 1
ATOM 2321 C CA . ASN D 2 90 ? 14.365 13.090 38.687 1.00 26.04 90 ASN D CA 1
ATOM 2322 C C . ASN D 2 90 ? 13.086 13.928 38.513 1.00 26.45 90 ASN D C 1
ATOM 2323 O O . ASN D 2 90 ? 11.998 13.496 38.986 1.00 26.19 90 ASN D O 1
ATOM 2328 N N . PHE D 2 91 ? 13.154 15.033 37.766 1.00 24.70 91 PHE D N 1
ATOM 2329 C CA . PHE D 2 91 ? 12.026 15.978 37.597 1.00 25.66 91 PHE D CA 1
ATOM 2330 C C . PHE D 2 91 ? 11.666 16.061 36.120 1.00 24.82 91 PHE D C 1
ATOM 2331 O O . PHE D 2 91 ? 12.562 15.983 35.266 1.00 27.33 91 PHE D O 1
ATOM 2339 N N . SER D 2 92 ? 10.382 16.211 35.824 1.00 23.50 92 SER D N 1
ATOM 2340 C CA . SER D 2 92 ? 9.888 16.560 34.468 1.00 25.05 92 SER D CA 1
ATOM 2341 C C . SER D 2 92 ? 8.873 17.694 34.562 1.00 25.05 92 SER D C 1
ATOM 2342 O O . SER D 2 92 ? 7.896 17.567 35.347 1.00 24.14 92 SER D O 1
ATOM 2345 N N . PHE D 2 93 ? 8.993 18.713 33.705 1.00 23.81 93 PHE D N 1
ATOM 2346 C CA . PHE D 2 93 ? 8.012 19.819 33.649 1.00 22.90 93 PHE D CA 1
ATOM 2347 C C . PHE D 2 93 ? 7.156 19.676 32.390 1.00 24.01 93 PHE D C 1
ATOM 2348 O O . PHE D 2 93 ? 6.467 20.655 31.987 1.00 24.43 93 PHE D O 1
ATOM 2356 N N . ASN D 2 94 ? 7.154 18.477 31.803 1.00 23.21 94 ASN D N 1
ATOM 2357 C CA . ASN D 2 94 ? 6.386 18.156 30.562 1.00 24.31 94 ASN D CA 1
ATOM 2358 C C . ASN D 2 94 ? 4.970 17.702 30.967 1.00 24.77 94 ASN D C 1
ATOM 2359 O O . ASN D 2 94 ? 4.831 16.671 31.690 1.00 24.44 94 ASN D O 1
ATOM 2364 N N . THR D 2 95 ? 3.987 18.454 30.523 1.00 30.47 95 THR D N 1
ATOM 2365 C CA . THR D 2 95 ? 2.559 18.310 30.907 1.00 39.05 95 THR D CA 1
ATOM 2366 C C . THR D 2 95 ? 2.026 16.948 30.442 1.00 43.69 95 THR D C 1
ATOM 2367 O O . THR D 2 95 ? 1.091 16.451 31.072 1.00 48.83 95 THR D O 1
ATOM 2371 N N . TYR D 2 96 ? 2.665 16.309 29.459 1.00 37.01 96 TYR D N 1
ATOM 2372 C CA . TYR D 2 96 ? 2.202 15.017 28.878 1.00 37.47 96 TYR D CA 1
ATOM 2373 C C . TYR D 2 96 ? 2.982 13.835 29.454 1.00 39.84 96 TYR D C 1
ATOM 2374 O O . TYR D 2 96 ? 2.746 12.693 29.007 1.00 46.55 96 TYR D O 1
ATOM 2383 N N . VAL D 2 97 ? 3.903 14.079 30.387 1.00 36.35 97 VAL D N 1
ATOM 2384 C CA . VAL D 2 97 ? 4.722 13.010 31.015 1.00 33.33 97 VAL D CA 1
ATOM 2385 C C . VAL D 2 97 ? 3.966 12.636 32.273 1.00 38.97 97 VAL D C 1
ATOM 2386 O O . VAL D 2 97 ? 3.549 13.548 33.000 1.00 38.24 97 VAL D O 1
ATOM 2390 N N . GLN D 2 98 ? 3.696 11.349 32.439 1.00 38.05 98 GLN D N 1
ATOM 2391 C CA . GLN D 2 98 ? 3.194 10.755 33.698 1.00 40.54 98 GLN D CA 1
ATOM 2392 C C . GLN D 2 98 ? 4.370 10.073 34.382 1.00 34.14 98 GLN D C 1
ATOM 2393 O O . GLN D 2 98 ? 5.045 9.310 33.702 1.00 39.95 98 GLN D O 1
ATOM 2399 N N . LEU D 2 99 ? 4.597 10.346 35.664 1.00 34.74 99 LEU D N 1
ATOM 2400 C CA . LEU D 2 99 ? 5.760 9.816 36.424 1.00 35.04 99 LEU D CA 1
ATOM 2401 C C . LEU D 2 99 ? 5.668 8.278 36.472 1.00 43.14 99 LEU D C 1
ATOM 2402 O O . LEU D 2 99 ? 6.715 7.600 36.277 1.00 41.73 99 LEU D O 1
ATOM 2407 N N . ALA D 2 100 ? 4.458 7.741 36.674 1.00 47.93 100 ALA D N 1
ATOM 2408 C CA . ALA D 2 100 ? 4.177 6.281 36.726 1.00 50.47 100 ALA D CA 1
ATOM 2409 C C . ALA D 2 100 ? 4.207 5.656 35.324 1.00 48.23 100 ALA D C 1
ATOM 2410 O O . ALA D 2 100 ? 3.639 6.259 34.393 1.00 53.42 100 ALA D O 1
ATOM 2412 N N . ARG D 2 101 ? 4.781 4.447 35.213 1.00 56.66 101 ARG D N 1
ATOM 2413 C CA . ARG D 2 101 ? 4.758 3.571 34.001 1.00 64.46 101 ARG D CA 1
ATOM 2414 C C . ARG D 2 101 ? 3.472 2.726 33.982 1.00 60.30 101 ARG D C 1
ATOM 2415 O O . ARG D 2 101 ? 2.860 2.491 32.926 1.00 70.83 101 ARG D O 1
#

InterPro domains:
  IPR029264 ARF7 effector protein, C-terminal [PF14949] (147-249)

Sequence (306 aa):
SKVYDSQGLLIFSGMDLCDCLDEDCLGCFYACPACGSTKCGAECRCDRKWLYEQIEIEGGEIIHNKHALSYQSHDCSGACLGENPLQLPIKCHFQRRHAKTNSHSSALHVSYKTPCGRSLRNVEEVFRYLLETECNFLFTDNFSFNTYVQLARNYSKVYDSQGLLIFSGMDLCDCLDEDCLGCFYACPACGSTKCGAECRCDRKWLYEQIEIEGGEIIHNKHALSYQSHDCSGACLNPLQLPIKCHFQRRHAKTNSHSSALHVSYKTPCGRSLRNVEEVFRYLLETECNFLFTDNFSFNTYVQLAR

GO terms:
  GO:0005515 protein binding (F, IPI)
  GO:0005829 cytosol (C, IDA)

Radius of gyration: 21.83 Å; Cα contacts (8 Å, |Δi|>4): 631; chains: 4; bounding box: 58×46×55 Å

Secondary structure (DSSP, 8-state):
--SB-TTS-BTTT-----TT--TT----BSPPTTT--TT--SS--TT-S--EEEEEETTS-EEE-S--/--SB-TTS-BTTT-----TT--TT-S--BSPPTTT--TT--SS-STT-S--EEEEEETTSPEEEPS--/---------GGG----GGGHHHHTT-EEEEEEE-SSS--EEEEEE-TTS-EE-SHHHHHHHHHHTT--S--GGG----TT--TTT--/----S----GGG--GGGHHHHTT-EEEEEEE--SS--EEEEEE-TTS-EE-SHHHHHHHHHHTT--S--GGG----TT--S--

B-factor: mean 37.16, std 14.22, range [19.45, 116.31]

Solvent-accessible surface area: 15992 Å² total; per-residue (Å²): 134,108,35,9,48,82,132,0,49,17,101,199,61,40,82,69,20,4,6,6,18,51,76,119,12,97,4,0,8,13,59,7,123,80,56,43,28,54,37,0,4,52,84,32,3,32,58,14,137,30,22,6,73,35,5,78,18,34,93,42,122,81,41,112,21,113,81,102,85,100,23,135,79,62,141,17,54,37,102,24,68,89,179,15,39,0,50,57,0,56,123,32,132,4,36,1,15,13,8,70,2,71,42,208,100,53,45,77,30,8,21,0,6,0,33,26,0,14,1,0,20,58,63,123,20,6,126,114,0,15,107,54,5,137,15,124,97,7,123,92,28,4,5,7,46,10,19,92,0,66,2,81,156,0,62,132,97,38,9,38,77,120,0,42,16,96,202,57,42,65,72,19,2,6,6,19,63,79,124,14,139,5,0,10,12,58,8,125,83,55,45,29,54,31,0,4,51,96,24,4,34,60,9,139,27,17,7,61,42,6,79,18,47,91,45,127,69,42,109,23,155,69,92,85,85,25,131,96,65,140,18,44,46,102,24,67,69,40,0,55,66,0,58,157,30,136,4,40,1,16,31,7,79,0,61,38,203,112,58,40,64,49,7,20,0,6,0,33,28,0,12,3,0,19,61,62,119,20,5,120,111,0,15,111,60,6,147,7,132,109,8,129,92,32,6,5,7,44,10,18,79,3,72,3,42,165

Nearest PDB structures (foldseek):
  8hfp-assembly2_B  TM=1.010E+00  e=6.957E-15  Homo sapiens
  8hfp-assembly2_D  TM=1.012E+00  e=7.517E-17  Homo sapiens
  8hfp-assembly1_C  TM=1.001E+00  e=1.271E-15  Homo sapiens
  3vyq-assembly1_D  TM=8.755E-01  e=1.839E-02  Mus musculus
  4lg7-assembly1_A  TM=8.355E-01  e=2.501E-02  Homo sapiens

Organism: Homo sapiens (NCBI:txid9606)